Protein AF-A0A497T5N3-F1 (afdb_monomer_lite)

Sequence (191 aa):
MAKEEFEYLKAKIKMRGITLISLTIFLLLSISVIAILWYSALPLVKKLEAATLTQQAKGILAKLDSVIQEVAQEGKGSRRILWVDLKGGKLELNSSRDSIYWLFQTPAQLISPRTALDFGNLRFGNNLECRAYQTEYRKKPVWVLENEHLKVFILRTGNESHQESINTSELLLAVYQKDLDEWLNGSFEVM

Foldseek 3Di:
DVVVVVVVVVVVVVVVVVVVVVVVVVVVVVVVVVVVVVVVCVLVVLQVVVVVLVVLVVVLVVVVVVVVVVQVVVDPPDDDDDDDDRPQWDWDQDPVVRDIDTDHDGPHCNDDAPDWDDDDPDIDHHQPQWDWDWDDDPNFIWIWTGGPFKTWTFGDADDPVGHDDDDPQVGTPWMATPVVRDIPPDSPDDD

Radius of gyration: 32.02 Å; chains: 1; bounding box: 65×57×99 Å

Structure (mmCIF, N/CA/C/O backbone):
data_AF-A0A497T5N3-F1
#
_entry.id   AF-A0A497T5N3-F1
#
loop_
_atom_site.group_PDB
_atom_site.id
_atom_site.type_symbol
_atom_site.label_atom_id
_atom_site.label_alt_id
_atom_site.label_comp_id
_atom_site.label_asym_id
_atom_site.label_entity_id
_atom_site.label_seq_id
_atom_site.pdbx_PDB_ins_code
_atom_site.Cartn_x
_atom_site.Cartn_y
_atom_site.Cartn_z
_atom_site.occupancy
_atom_site.B_iso_or_equiv
_atom_site.auth_seq_id
_atom_site.auth_comp_id
_atom_site.auth_asym_id
_atom_site.auth_atom_id
_atom_site.pdbx_PDB_model_num
ATOM 1 N N . MET A 1 1 ? 45.474 -1.889 -69.238 1.00 60.59 1 MET A N 1
ATOM 2 C CA . MET A 1 1 ? 44.646 -0.712 -68.906 1.00 60.59 1 MET A CA 1
ATOM 3 C C . MET A 1 1 ? 43.231 -1.110 -68.467 1.00 60.59 1 MET A C 1
ATOM 5 O O . MET A 1 1 ? 42.961 -1.017 -67.283 1.00 60.59 1 MET A O 1
ATOM 9 N N . ALA A 1 2 ? 42.373 -1.695 -69.317 1.00 71.19 2 ALA A N 1
ATOM 10 C CA . ALA A 1 2 ? 40.980 -2.024 -68.938 1.00 71.19 2 ALA A CA 1
ATOM 11 C C . ALA A 1 2 ? 40.798 -3.049 -67.785 1.00 71.19 2 ALA A C 1
ATOM 13 O O . ALA A 1 2 ? 39.802 -3.015 -67.068 1.00 71.19 2 ALA A O 1
ATOM 14 N N . LYS A 1 3 ? 41.750 -3.972 -67.582 1.00 71.19 3 LYS A N 1
ATOM 15 C CA . LYS A 1 3 ? 41.653 -5.025 -66.549 1.00 71.19 3 LYS A CA 1
ATOM 16 C C . LYS A 1 3 ? 41.909 -4.499 -65.127 1.00 71.19 3 LYS A C 1
ATOM 18 O O . LYS A 1 3 ? 41.283 -4.966 -64.184 1.00 71.19 3 LYS A O 1
ATOM 23 N N . GLU A 1 4 ? 42.791 -3.510 -64.987 1.00 74.50 4 GLU A N 1
ATOM 24 C CA . GLU A 1 4 ? 43.118 -2.882 -63.697 1.00 74.50 4 GLU A CA 1
ATOM 25 C C . GLU A 1 4 ? 41.997 -1.949 -63.229 1.00 74.50 4 GLU A C 1
ATOM 27 O O . GLU A 1 4 ? 41.636 -1.959 -62.054 1.00 74.50 4 GLU A O 1
ATOM 32 N N . GLU A 1 5 ? 41.368 -1.217 -64.154 1.00 73.19 5 GLU A N 1
ATOM 33 C CA . GLU A 1 5 ? 40.195 -0.391 -63.844 1.00 73.19 5 GLU A CA 1
ATOM 34 C C . GLU A 1 5 ? 38.997 -1.232 -63.383 1.00 73.19 5 GLU A C 1
ATOM 36 O O . GLU A 1 5 ? 38.275 -0.843 -62.462 1.00 73.19 5 GLU A O 1
ATOM 41 N N . PHE A 1 6 ? 38.807 -2.419 -63.968 1.00 73.31 6 PHE A N 1
ATOM 42 C CA . PHE A 1 6 ? 37.730 -3.331 -63.584 1.00 73.31 6 PHE A CA 1
ATOM 43 C C . PHE A 1 6 ? 37.936 -3.937 -62.185 1.00 73.31 6 PHE A C 1
ATOM 45 O O . PHE A 1 6 ? 36.991 -4.022 -61.397 1.00 73.31 6 PHE A O 1
ATOM 52 N N . GLU A 1 7 ? 39.172 -4.310 -61.841 1.00 77.19 7 GLU A N 1
ATOM 53 C CA . GLU A 1 7 ? 39.520 -4.782 -60.494 1.00 77.19 7 GLU A CA 1
ATOM 54 C C . GLU A 1 7 ? 39.396 -3.662 -59.446 1.00 77.19 7 GLU A C 1
ATOM 56 O O . GLU A 1 7 ? 38.845 -3.880 -58.363 1.00 77.19 7 GLU A O 1
ATOM 61 N N . TYR A 1 8 ? 39.785 -2.430 -59.792 1.00 76.38 8 TYR A N 1
ATOM 62 C CA . TYR A 1 8 ? 39.575 -1.258 -58.938 1.00 76.38 8 TYR A CA 1
ATOM 63 C C . TYR A 1 8 ? 38.081 -0.987 -58.675 1.00 76.38 8 TYR A C 1
ATOM 65 O O . TYR A 1 8 ? 37.671 -0.767 -57.531 1.00 76.38 8 TYR A O 1
ATOM 73 N N . LEU A 1 9 ? 37.237 -1.058 -59.710 1.00 73.31 9 LEU A N 1
ATOM 74 C CA . LEU A 1 9 ? 35.784 -0.897 -59.589 1.00 73.31 9 LEU A CA 1
ATOM 75 C C . LEU A 1 9 ? 35.150 -1.984 -58.709 1.00 73.31 9 LEU A C 1
ATOM 77 O O . LEU A 1 9 ? 34.333 -1.663 -57.840 1.00 73.31 9 LEU A O 1
ATOM 81 N N . LYS A 1 10 ? 35.565 -3.248 -58.856 1.00 73.00 10 LYS A N 1
ATOM 82 C CA . LYS A 1 10 ? 35.123 -4.349 -57.982 1.00 73.00 10 LYS A CA 1
ATOM 83 C C . LYS A 1 10 ? 35.516 -4.128 -56.524 1.00 73.00 10 LYS A C 1
ATOM 85 O O . LYS A 1 10 ? 34.672 -4.282 -55.639 1.00 73.00 10 LYS A O 1
ATOM 90 N N . ALA A 1 11 ? 36.761 -3.732 -56.261 1.00 72.50 11 ALA A N 1
ATOM 91 C CA . ALA A 1 11 ? 37.236 -3.446 -54.909 1.00 72.50 11 ALA A CA 1
ATOM 92 C C . ALA A 1 11 ? 36.459 -2.281 -54.272 1.00 72.50 11 ALA A C 1
ATOM 94 O O . ALA A 1 11 ? 36.046 -2.366 -53.114 1.00 72.50 11 ALA A O 1
ATOM 95 N N . LYS A 1 12 ? 36.170 -1.228 -55.046 1.00 74.00 12 LYS A N 1
ATOM 96 C CA . LYS A 1 12 ? 35.380 -0.070 -54.604 1.00 74.00 12 LYS A CA 1
ATOM 97 C C . LYS A 1 12 ? 33.932 -0.438 -54.262 1.00 74.00 12 LYS A C 1
ATOM 99 O O . LYS A 1 12 ? 33.408 0.039 -53.256 1.00 74.00 12 LYS A O 1
ATOM 104 N N . ILE A 1 13 ? 33.290 -1.300 -55.054 1.00 76.06 13 ILE A N 1
ATOM 105 C CA . ILE A 1 13 ? 31.931 -1.802 -54.779 1.00 76.06 13 ILE A CA 1
ATOM 106 C C . ILE A 1 13 ? 31.927 -2.708 -53.539 1.00 76.06 13 ILE A C 1
ATOM 108 O O . ILE A 1 13 ? 31.075 -2.541 -52.667 1.00 76.06 13 ILE A O 1
ATOM 112 N N . LYS A 1 14 ? 32.916 -3.603 -53.404 1.00 79.00 14 LYS A N 1
ATOM 113 C CA . LYS A 1 14 ? 33.080 -4.473 -52.226 1.00 79.00 14 LYS A CA 1
ATOM 114 C C . LYS A 1 14 ? 33.273 -3.661 -50.940 1.00 79.00 14 LYS A C 1
ATOM 116 O O . LYS A 1 14 ? 32.617 -3.941 -49.943 1.00 79.00 14 LYS A O 1
ATOM 121 N N . MET A 1 15 ? 34.113 -2.625 -50.979 1.00 79.25 15 MET A N 1
ATOM 122 C CA . MET A 1 15 ? 34.344 -1.712 -49.852 1.00 79.25 15 MET A CA 1
ATOM 123 C C . MET A 1 15 ? 33.059 -0.979 -49.449 1.00 79.25 15 MET A C 1
ATOM 125 O O . MET A 1 15 ? 32.715 -0.973 -48.273 1.00 79.25 15 MET A O 1
ATOM 129 N N . ARG A 1 16 ? 32.294 -0.446 -50.414 1.00 77.81 16 ARG A N 1
ATOM 130 C CA . ARG A 1 16 ? 30.996 0.204 -50.145 1.00 77.81 16 ARG A CA 1
ATOM 131 C C . ARG A 1 16 ? 29.967 -0.755 -49.538 1.00 77.81 16 ARG A C 1
ATOM 133 O O . ARG A 1 16 ? 29.248 -0.359 -48.625 1.00 77.81 16 ARG A O 1
ATOM 140 N N . GLY A 1 17 ? 29.919 -2.004 -50.006 1.00 79.12 17 GLY A N 1
ATOM 141 C CA . GLY A 1 17 ? 29.062 -3.044 -49.432 1.00 79.12 17 GLY A CA 1
ATOM 142 C C . GLY A 1 17 ? 29.417 -3.356 -47.976 1.00 79.12 17 GLY A C 1
ATOM 143 O O . GLY A 1 17 ? 28.534 -3.384 -47.123 1.00 79.12 17 GLY A O 1
ATOM 144 N N . ILE A 1 18 ? 30.711 -3.501 -47.669 1.00 88.06 18 ILE A N 1
ATOM 145 C CA . ILE A 1 18 ? 31.196 -3.710 -46.294 1.00 88.06 18 ILE A CA 1
ATOM 146 C C . ILE A 1 18 ? 30.850 -2.507 -45.406 1.00 88.06 18 ILE A C 1
ATOM 148 O O . ILE A 1 18 ? 30.371 -2.697 -44.289 1.00 88.06 18 ILE A O 1
ATOM 152 N N . THR A 1 19 ? 31.025 -1.275 -45.898 1.00 88.31 19 THR A N 1
ATOM 153 C CA . THR A 1 19 ? 30.669 -0.063 -45.143 1.00 88.31 19 THR A CA 1
ATOM 154 C C . THR A 1 19 ? 29.176 -0.021 -44.814 1.00 88.31 19 THR A C 1
ATOM 156 O O . THR A 1 19 ? 28.823 0.224 -43.663 1.00 88.31 19 THR A O 1
ATOM 159 N N . LEU A 1 20 ? 28.296 -0.323 -45.773 1.00 90.50 20 LEU A N 1
ATOM 160 C CA . LEU A 1 20 ? 26.849 -0.359 -45.534 1.00 90.50 20 LEU A CA 1
ATOM 161 C C . LEU A 1 20 ? 26.463 -1.426 -44.505 1.00 90.50 20 LEU A C 1
ATOM 163 O O . LEU A 1 20 ? 25.722 -1.125 -43.575 1.00 90.50 20 LEU A O 1
ATOM 167 N N . ILE A 1 21 ? 27.027 -2.633 -44.613 1.00 90.88 21 ILE A N 1
ATOM 168 C CA . ILE A 1 21 ? 26.782 -3.713 -43.647 1.00 90.88 21 ILE A CA 1
ATOM 169 C C . ILE A 1 21 ? 27.253 -3.301 -42.247 1.00 90.88 21 ILE A C 1
ATOM 171 O O . ILE A 1 21 ? 26.514 -3.467 -41.278 1.00 90.88 21 ILE A O 1
ATOM 175 N N . SER A 1 22 ? 28.448 -2.713 -42.130 1.00 90.75 22 SER A N 1
ATOM 176 C CA . SER A 1 22 ? 28.965 -2.242 -40.839 1.00 90.75 22 SER A CA 1
ATOM 177 C C . SER A 1 22 ? 28.085 -1.154 -40.220 1.00 90.75 22 SER A C 1
ATOM 179 O O . SER A 1 22 ? 27.826 -1.196 -39.019 1.00 90.75 22 SER A O 1
ATOM 181 N N . LEU A 1 23 ? 27.558 -0.234 -41.036 1.00 93.62 23 LEU A N 1
ATOM 182 C CA . LEU A 1 23 ? 26.656 0.820 -40.584 1.00 93.62 23 LEU A CA 1
ATOM 183 C C . LEU A 1 23 ? 25.335 0.232 -40.082 1.00 93.62 23 LEU A C 1
ATOM 185 O O . LEU A 1 23 ? 24.859 0.623 -39.019 1.00 93.62 23 LEU A O 1
ATOM 189 N N . THR A 1 24 ? 24.765 -0.734 -40.808 1.00 94.94 24 THR A N 1
ATOM 190 C CA . THR A 1 24 ? 23.539 -1.427 -40.398 1.00 94.94 24 THR A CA 1
ATOM 191 C C . THR A 1 24 ? 23.735 -2.181 -39.085 1.00 94.94 24 THR A C 1
ATOM 193 O O . THR A 1 24 ? 22.911 -2.050 -38.183 1.00 94.94 24 THR A O 1
ATOM 196 N N . ILE A 1 25 ? 24.836 -2.924 -38.939 1.00 94.88 25 ILE A N 1
ATOM 197 C CA . ILE A 1 25 ? 25.150 -3.651 -37.699 1.00 94.88 25 ILE A CA 1
ATOM 198 C C . ILE A 1 25 ? 25.330 -2.672 -36.534 1.00 94.88 25 ILE A C 1
ATOM 200 O O . ILE A 1 25 ? 24.776 -2.891 -35.459 1.00 94.88 25 ILE A O 1
ATOM 204 N N . PHE A 1 26 ? 26.049 -1.569 -36.743 1.00 96.31 26 PHE A N 1
ATOM 205 C CA . PHE A 1 26 ? 26.253 -0.547 -35.718 1.00 96.31 26 PHE A CA 1
ATOM 206 C C . PHE A 1 26 ? 24.936 0.104 -35.267 1.00 96.31 26 PHE A C 1
ATOM 208 O O . PHE A 1 26 ? 24.718 0.301 -34.069 1.00 96.31 26 PHE A O 1
ATOM 215 N N . LEU A 1 27 ? 24.032 0.395 -36.206 1.00 96.06 27 LEU A N 1
ATOM 216 C CA . LEU A 1 27 ? 22.697 0.920 -35.909 1.00 96.06 27 LEU A CA 1
ATOM 217 C C . LEU A 1 27 ? 21.864 -0.075 -35.096 1.00 96.06 27 LEU A C 1
ATOM 219 O O . LEU A 1 27 ? 21.288 0.302 -34.077 1.00 96.06 27 LEU A O 1
ATOM 223 N N . LEU A 1 28 ? 21.841 -1.347 -35.505 1.00 96.19 28 LEU A N 1
ATOM 224 C CA . LEU A 1 28 ? 21.122 -2.402 -34.787 1.00 96.19 28 LEU A CA 1
ATOM 225 C C . LEU A 1 28 ? 21.662 -2.593 -33.367 1.00 96.19 28 LEU A C 1
ATOM 227 O O . LEU A 1 28 ? 20.878 -2.703 -32.423 1.00 96.19 28 LEU A O 1
ATOM 231 N N . LEU A 1 29 ? 22.986 -2.577 -33.196 1.00 96.56 29 LEU A N 1
ATOM 232 C CA . LEU A 1 29 ? 23.613 -2.653 -31.878 1.00 96.56 29 LEU A CA 1
ATOM 233 C C . LEU A 1 29 ? 23.248 -1.445 -31.016 1.00 96.56 29 LEU A C 1
ATOM 235 O O . LEU A 1 29 ? 22.870 -1.615 -29.860 1.00 96.56 29 LEU A O 1
ATOM 239 N N . SER A 1 30 ? 23.286 -0.241 -31.584 1.00 95.94 30 SER A N 1
ATOM 240 C CA . SER A 1 30 ? 22.954 0.992 -30.864 1.00 95.94 30 SER A CA 1
ATOM 241 C C . SER A 1 30 ? 21.503 0.987 -30.370 1.00 95.94 30 SER A C 1
ATOM 243 O O . SER A 1 30 ? 21.248 1.260 -29.198 1.00 95.94 30 SER A O 1
ATOM 245 N N . ILE A 1 31 ? 20.550 0.601 -31.228 1.00 96.56 31 ILE A N 1
ATOM 246 C CA . ILE A 1 31 ? 19.131 0.465 -30.857 1.00 96.56 31 ILE A CA 1
ATOM 247 C C . ILE A 1 31 ? 18.953 -0.610 -29.778 1.00 96.56 31 ILE A C 1
ATOM 249 O O . ILE A 1 31 ? 18.219 -0.396 -28.814 1.00 96.56 31 ILE A O 1
ATOM 253 N N . SER A 1 32 ? 19.657 -1.739 -29.899 1.00 96.00 32 SER A N 1
ATOM 254 C CA . SER A 1 32 ? 19.590 -2.834 -28.923 1.00 96.00 32 SER A CA 1
ATOM 255 C C . SER A 1 32 ? 20.076 -2.395 -27.540 1.00 96.00 32 SER A C 1
ATOM 257 O O . SER A 1 32 ? 19.417 -2.671 -26.540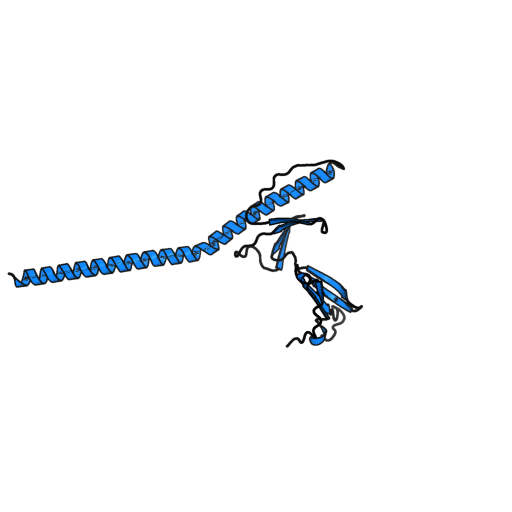 1.00 96.00 32 SER A O 1
ATOM 259 N N . VAL A 1 33 ? 21.189 -1.658 -27.473 1.00 96.62 33 VAL A N 1
ATOM 260 C CA . VAL A 1 33 ? 21.716 -1.121 -26.210 1.00 96.62 33 VAL A CA 1
ATOM 261 C C . VAL A 1 33 ? 20.714 -0.159 -25.567 1.00 96.62 33 VAL A C 1
ATOM 263 O O . VAL A 1 33 ? 20.425 -0.286 -24.378 1.00 96.62 33 VAL A O 1
ATOM 266 N N . ILE A 1 34 ? 20.127 0.756 -26.345 1.00 94.88 34 ILE A N 1
ATOM 267 C CA . ILE A 1 34 ? 19.114 1.697 -25.839 1.00 94.88 34 ILE A CA 1
ATOM 268 C C . ILE A 1 34 ? 17.881 0.946 -25.315 1.00 94.88 34 ILE A C 1
ATOM 270 O O . ILE A 1 34 ? 17.371 1.277 -24.245 1.00 94.88 34 ILE A O 1
ATOM 274 N N . ALA A 1 35 ? 17.423 -0.091 -26.022 1.00 94.44 35 ALA A N 1
ATOM 275 C CA . ALA A 1 35 ? 16.272 -0.890 -25.608 1.00 94.44 35 ALA A CA 1
ATOM 276 C C . ALA A 1 35 ? 16.510 -1.611 -24.268 1.00 94.44 35 ALA A C 1
ATOM 278 O O . ALA A 1 35 ? 15.640 -1.594 -23.394 1.00 94.44 35 ALA A O 1
ATOM 279 N N . ILE A 1 36 ? 17.699 -2.192 -24.074 1.00 94.38 36 ILE A N 1
ATOM 280 C CA . ILE A 1 36 ? 18.076 -2.856 -22.815 1.00 94.38 36 ILE A CA 1
ATOM 281 C C . ILE A 1 36 ? 18.108 -1.849 -21.660 1.00 94.38 36 ILE A C 1
ATOM 283 O O . ILE A 1 36 ? 17.575 -2.127 -20.580 1.00 94.38 36 ILE A O 1
ATOM 287 N N . LEU A 1 37 ? 18.694 -0.668 -21.887 1.00 93.69 37 LEU A N 1
ATOM 288 C CA . LEU A 1 37 ? 18.734 0.402 -20.889 1.00 93.69 37 LEU A CA 1
ATOM 289 C C . LEU A 1 37 ? 17.326 0.861 -20.510 1.00 93.69 37 LEU A C 1
ATOM 291 O O . LEU A 1 37 ? 17.023 0.981 -19.324 1.00 93.69 37 LEU A O 1
ATOM 295 N N . TRP A 1 38 ? 16.450 1.054 -21.498 1.00 91.25 38 TRP A N 1
ATOM 296 C CA . TRP A 1 38 ? 15.064 1.449 -21.265 1.00 91.25 38 TRP A CA 1
ATOM 297 C C . TRP A 1 38 ? 14.324 0.425 -20.402 1.00 91.25 38 TRP A C 1
ATOM 299 O O . TRP A 1 38 ? 13.764 0.777 -19.364 1.00 91.25 38 TRP A O 1
ATOM 309 N N . TYR A 1 39 ? 14.381 -0.855 -20.778 1.00 91.31 39 TYR A N 1
ATOM 310 C CA . TYR A 1 39 ? 13.722 -1.926 -20.029 1.00 91.31 39 TYR A CA 1
ATOM 311 C C . TYR A 1 39 ? 14.235 -2.028 -18.585 1.00 91.31 39 TYR A C 1
ATOM 313 O O . TYR A 1 39 ? 13.452 -2.227 -17.656 1.00 91.31 39 TYR A O 1
ATOM 321 N N . SER A 1 40 ? 15.537 -1.812 -18.383 1.00 89.50 40 SER A N 1
ATOM 322 C CA . SER A 1 40 ? 16.164 -1.838 -17.058 1.00 89.50 40 SER A CA 1
ATOM 323 C C . SER A 1 40 ? 15.826 -0.605 -16.209 1.00 89.50 40 SER A C 1
ATOM 325 O O . SER A 1 40 ? 15.734 -0.706 -14.986 1.00 89.50 40 SER A O 1
ATOM 327 N N . ALA A 1 41 ? 15.605 0.555 -16.832 1.00 89.19 41 ALA A N 1
ATOM 328 C CA . ALA A 1 41 ? 15.286 1.801 -16.136 1.00 89.19 41 ALA A CA 1
ATOM 329 C C . ALA A 1 41 ? 13.810 1.898 -15.716 1.00 89.19 41 ALA A C 1
ATOM 331 O O . ALA A 1 41 ? 13.505 2.479 -14.673 1.00 89.19 41 ALA A O 1
ATOM 332 N N . LEU A 1 42 ? 12.888 1.299 -16.478 1.00 87.88 42 LEU A N 1
ATOM 333 C CA . LEU A 1 42 ? 11.450 1.306 -16.178 1.00 87.88 42 LEU A CA 1
ATOM 334 C C . LEU A 1 42 ? 11.087 0.926 -14.725 1.00 87.88 42 LEU A C 1
ATOM 336 O O . LEU A 1 42 ? 10.328 1.676 -14.103 1.00 87.88 42 LEU A O 1
ATOM 340 N N . PRO A 1 43 ? 11.581 -0.185 -14.134 1.00 87.94 43 PRO A N 1
ATOM 341 C CA . PRO A 1 43 ? 11.242 -0.535 -12.753 1.00 87.94 43 PRO A CA 1
ATOM 342 C C . PRO A 1 43 ? 11.765 0.485 -11.735 1.00 87.94 43 PRO A C 1
ATOM 344 O O . PRO A 1 43 ? 11.123 0.702 -10.707 1.00 87.94 43 PRO A O 1
ATOM 347 N N . LEU A 1 44 ? 12.902 1.129 -12.011 1.00 88.06 44 LEU A N 1
ATOM 348 C CA . LEU A 1 44 ? 13.462 2.161 -11.143 1.00 88.06 44 LEU A CA 1
ATOM 349 C C . LEU A 1 44 ? 12.595 3.423 -11.159 1.00 88.06 44 LEU A C 1
ATOM 351 O O . LEU A 1 44 ? 12.251 3.937 -10.098 1.00 88.06 44 LEU A O 1
ATOM 355 N N . VAL A 1 45 ? 12.182 3.875 -12.346 1.00 88.88 45 VAL A N 1
ATOM 356 C CA . VAL A 1 45 ? 11.293 5.037 -12.492 1.00 88.88 45 VAL A CA 1
ATOM 357 C C . VAL A 1 45 ? 9.969 4.798 -11.766 1.00 88.88 45 VAL A C 1
ATOM 359 O O . VAL A 1 45 ? 9.553 5.636 -10.969 1.00 88.88 45 VAL A O 1
ATOM 362 N N . LYS A 1 46 ? 9.357 3.618 -11.939 1.00 88.81 46 LYS A N 1
ATOM 363 C CA . LYS A 1 46 ? 8.116 3.251 -11.233 1.00 88.81 46 LYS A CA 1
ATOM 364 C C . LYS A 1 46 ? 8.278 3.226 -9.711 1.00 88.81 46 LYS A C 1
ATOM 366 O O . LYS A 1 46 ? 7.367 3.626 -8.993 1.00 88.81 46 LYS A O 1
ATOM 371 N N . LYS A 1 47 ? 9.429 2.768 -9.202 1.00 88.50 47 LYS A N 1
ATOM 372 C CA . LYS A 1 47 ? 9.743 2.809 -7.762 1.00 88.50 47 LYS A CA 1
ATOM 373 C C . LYS A 1 47 ? 9.830 4.241 -7.240 1.00 88.50 47 LYS A C 1
ATOM 375 O O . LYS A 1 47 ? 9.286 4.518 -6.175 1.00 88.50 47 LYS A O 1
ATOM 380 N N . LEU A 1 48 ? 10.486 5.132 -7.981 1.00 89.50 48 LEU A N 1
ATOM 381 C CA . LEU A 1 48 ? 10.614 6.540 -7.604 1.00 89.50 48 LEU A CA 1
ATOM 382 C C . LEU A 1 48 ? 9.258 7.245 -7.606 1.00 89.50 48 LEU A C 1
ATOM 384 O O . LEU A 1 48 ? 8.910 7.884 -6.619 1.00 89.50 48 LEU A O 1
ATOM 388 N N . GLU A 1 49 ? 8.463 7.061 -8.659 1.00 91.00 49 GLU A N 1
ATOM 389 C CA . GLU A 1 49 ? 7.106 7.607 -8.750 1.00 91.00 49 GLU A CA 1
ATOM 390 C C . GLU A 1 49 ? 6.237 7.147 -7.571 1.00 91.00 49 GLU A C 1
ATOM 392 O O . GLU A 1 49 ? 5.648 7.963 -6.860 1.00 91.00 49 GLU A O 1
ATOM 397 N N . ALA A 1 50 ? 6.226 5.841 -7.297 1.00 90.44 50 ALA A N 1
ATOM 398 C CA . ALA A 1 50 ? 5.488 5.258 -6.184 1.00 90.44 50 ALA A CA 1
ATOM 399 C C . ALA A 1 50 ? 5.956 5.802 -4.818 1.00 90.44 50 ALA A C 1
ATOM 401 O O . ALA A 1 50 ? 5.131 6.071 -3.939 1.00 90.44 50 ALA A O 1
ATOM 402 N N . ALA A 1 51 ? 7.265 6.006 -4.636 1.00 89.75 51 ALA A N 1
ATOM 403 C CA . ALA A 1 51 ? 7.822 6.597 -3.423 1.00 89.75 51 ALA A CA 1
ATOM 404 C C . ALA A 1 51 ? 7.394 8.064 -3.257 1.00 89.75 51 ALA A C 1
ATOM 406 O O . ALA A 1 51 ? 7.013 8.467 -2.157 1.00 89.75 51 ALA A O 1
ATOM 407 N N . THR A 1 52 ? 7.391 8.848 -4.339 1.00 91.38 52 THR A N 1
ATOM 408 C CA . THR A 1 52 ? 6.932 10.243 -4.324 1.00 91.38 52 THR A CA 1
ATOM 409 C C . THR A 1 52 ? 5.451 10.345 -3.974 1.00 91.38 52 THR A C 1
ATOM 411 O O . THR A 1 52 ? 5.101 11.117 -3.081 1.00 91.38 52 THR A O 1
ATOM 414 N N . LEU A 1 53 ? 4.590 9.543 -4.609 1.00 91.50 53 LEU A N 1
ATOM 415 C CA . LEU A 1 53 ? 3.153 9.509 -4.305 1.00 91.50 53 LEU A CA 1
ATOM 416 C C . LEU A 1 53 ? 2.898 9.131 -2.844 1.00 91.50 53 LEU A C 1
ATOM 418 O O . LEU A 1 53 ? 2.126 9.785 -2.147 1.00 91.50 53 LEU A O 1
ATOM 422 N N . THR A 1 54 ? 3.618 8.126 -2.347 1.00 90.19 54 THR A N 1
ATOM 423 C CA . THR A 1 54 ? 3.536 7.703 -0.945 1.00 90.19 54 THR A CA 1
ATOM 424 C C . THR A 1 54 ? 3.966 8.810 0.013 1.00 90.19 54 THR A C 1
ATOM 426 O O . THR A 1 54 ? 3.325 9.026 1.040 1.00 90.19 54 THR A O 1
ATOM 429 N N . GLN A 1 55 ? 5.047 9.525 -0.299 1.00 90.19 55 GLN A N 1
ATOM 430 C CA . GLN A 1 55 ? 5.531 10.612 0.545 1.00 90.19 55 GLN A CA 1
ATOM 431 C C . GLN A 1 55 ? 4.552 11.793 0.569 1.00 90.19 55 GLN A C 1
ATOM 433 O O . GLN A 1 55 ? 4.311 12.365 1.632 1.00 90.19 55 GLN A O 1
ATOM 438 N N . GLN A 1 56 ? 3.948 12.124 -0.576 1.00 91.38 56 GLN A N 1
ATOM 439 C CA . GLN A 1 56 ? 2.884 13.127 -0.660 1.00 91.38 56 GLN A CA 1
ATOM 440 C C . GLN A 1 56 ? 1.673 12.719 0.184 1.00 91.38 56 GLN A C 1
ATOM 442 O O . GLN A 1 56 ? 1.193 13.516 0.989 1.00 91.38 56 GLN A O 1
ATOM 447 N N . ALA A 1 57 ? 1.233 11.463 0.066 1.00 91.06 57 ALA A N 1
ATOM 448 C CA . ALA A 1 57 ? 0.111 10.948 0.838 1.00 91.06 57 ALA A CA 1
ATOM 449 C C . ALA A 1 57 ? 0.369 10.988 2.348 1.00 91.06 57 ALA A C 1
ATOM 451 O O . ALA A 1 57 ? -0.474 11.475 3.099 1.00 91.06 57 ALA A O 1
ATOM 452 N N . LYS A 1 58 ? 1.561 10.570 2.794 1.00 90.19 58 LYS A N 1
ATOM 453 C CA . LYS A 1 58 ? 1.983 10.683 4.199 1.00 90.19 58 LYS A CA 1
ATOM 454 C C . LYS A 1 58 ? 1.908 12.121 4.704 1.00 90.19 58 LYS A C 1
ATOM 456 O O . LYS A 1 58 ? 1.374 12.352 5.782 1.00 90.19 58 LYS A O 1
ATOM 461 N N . GLY A 1 59 ? 2.410 13.083 3.928 1.00 91.12 59 GLY A N 1
ATOM 462 C CA . GLY A 1 59 ? 2.375 14.498 4.304 1.00 91.12 59 GLY A CA 1
ATOM 463 C C . GLY A 1 59 ? 0.952 15.047 4.432 1.00 91.12 59 GLY A C 1
ATOM 464 O O . GLY A 1 59 ? 0.641 15.745 5.395 1.00 91.12 59 GLY A O 1
ATOM 465 N N . ILE A 1 60 ? 0.070 14.698 3.494 1.00 91.88 60 ILE A N 1
ATOM 466 C CA . ILE A 1 60 ? -1.331 15.136 3.509 1.00 91.88 60 ILE A CA 1
ATOM 467 C C . ILE A 1 60 ? -2.098 14.503 4.674 1.00 91.88 60 ILE A C 1
ATOM 469 O O . ILE A 1 60 ? -2.816 15.210 5.378 1.00 91.88 60 ILE A O 1
ATOM 473 N N . LEU A 1 61 ? -1.923 13.202 4.917 1.00 91.44 61 LEU A N 1
ATOM 474 C CA . LEU A 1 61 ? -2.587 12.503 6.019 1.00 91.44 61 LEU A CA 1
ATOM 475 C C . LEU A 1 61 ? -2.066 12.953 7.392 1.00 91.44 61 LEU A C 1
ATOM 477 O O . LEU A 1 61 ? -2.859 13.112 8.312 1.00 91.44 61 LEU A O 1
ATOM 481 N N . ALA A 1 62 ? -0.770 13.242 7.528 1.00 90.94 62 ALA A N 1
ATOM 482 C CA . ALA A 1 62 ? -0.227 13.833 8.753 1.00 90.94 62 ALA A CA 1
ATOM 483 C C . ALA A 1 62 ? -0.798 15.239 9.009 1.00 90.94 62 ALA A C 1
ATOM 485 O O . ALA A 1 62 ? -1.138 15.587 10.138 1.00 90.94 62 ALA A O 1
ATOM 486 N N . LYS A 1 63 ? -0.962 16.048 7.952 1.00 91.06 63 LYS A N 1
ATOM 487 C CA . LYS A 1 63 ? -1.631 17.352 8.060 1.00 91.06 63 LYS A CA 1
ATOM 488 C C . LYS A 1 63 ? -3.102 17.200 8.451 1.00 91.06 63 LYS A C 1
ATOM 490 O O . LYS A 1 63 ? -3.597 17.989 9.250 1.00 91.06 63 LYS A O 1
ATOM 495 N N . LEU A 1 64 ? -3.791 16.201 7.902 1.00 91.31 64 LEU A N 1
ATOM 496 C CA . LEU A 1 64 ? -5.170 15.889 8.262 1.00 91.31 64 LEU A CA 1
ATOM 497 C C . LEU A 1 64 ? -5.288 15.520 9.749 1.00 91.31 64 LEU A C 1
ATOM 499 O O . LEU A 1 64 ? -6.134 16.092 10.427 1.00 91.31 64 LEU A O 1
ATOM 503 N N . ASP A 1 65 ? -4.418 14.648 10.265 1.00 90.44 65 ASP A N 1
ATOM 504 C CA . ASP A 1 65 ? -4.368 14.293 11.694 1.00 90.44 65 ASP A CA 1
ATOM 505 C C . ASP A 1 65 ? -4.150 15.528 12.582 1.00 90.44 65 ASP A C 1
ATOM 507 O O . ASP A 1 65 ? -4.903 15.752 13.528 1.00 90.44 65 AS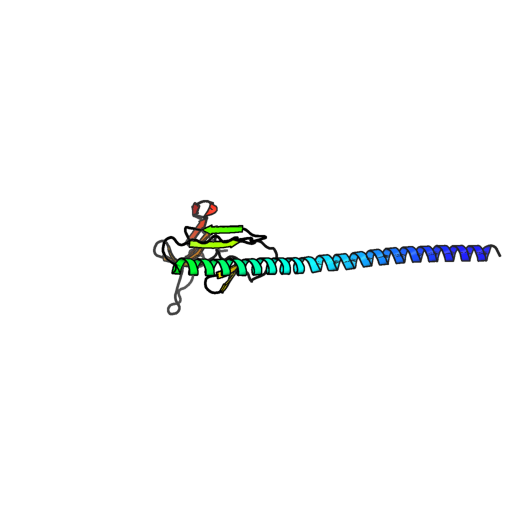P A O 1
ATOM 511 N N . SER A 1 66 ? -3.206 16.403 12.220 1.00 90.56 66 SER A N 1
ATOM 512 C CA . SER A 1 66 ? -2.979 17.659 12.947 1.00 90.56 66 SER A CA 1
ATOM 513 C C . SER A 1 66 ? -4.229 18.546 12.999 1.00 90.56 66 SER A C 1
ATOM 515 O O . SER A 1 66 ? -4.530 19.110 14.049 1.00 90.56 66 SER A O 1
ATOM 517 N N . VAL A 1 67 ? -4.967 18.671 11.891 1.00 90.88 67 VAL A N 1
ATOM 518 C CA . VAL A 1 67 ? -6.205 19.468 11.840 1.00 90.88 67 VAL A CA 1
ATOM 519 C C . VAL A 1 67 ? -7.320 18.811 12.656 1.00 90.88 67 VAL A C 1
ATOM 521 O O . VAL A 1 67 ? -8.079 19.509 13.324 1.00 90.88 67 VAL A O 1
ATOM 524 N N . ILE A 1 68 ? -7.422 17.479 12.639 1.00 89.12 68 ILE A N 1
ATOM 525 C CA . ILE A 1 68 ? -8.387 16.741 13.467 1.00 89.12 68 ILE A CA 1
ATOM 526 C C . ILE A 1 68 ? -8.110 16.996 14.952 1.00 89.12 68 ILE A C 1
ATOM 528 O O . ILE A 1 68 ? -9.040 17.286 15.704 1.00 89.12 68 ILE A O 1
ATOM 532 N N . GLN A 1 69 ? -6.845 16.944 15.371 1.00 89.88 69 GLN A N 1
ATOM 533 C CA . GLN A 1 69 ? -6.453 17.211 16.756 1.00 89.88 69 GLN A CA 1
ATOM 534 C C . GLN A 1 69 ? -6.733 18.658 17.178 1.00 89.88 69 GLN A C 1
ATOM 536 O O . GLN A 1 69 ? -7.202 18.879 18.292 1.00 89.88 69 GLN A O 1
ATOM 541 N N . GLU A 1 70 ? -6.490 19.635 16.302 1.00 90.06 70 GLU A N 1
ATOM 542 C CA . GLU A 1 70 ? -6.818 21.046 16.548 1.00 90.06 70 GLU A CA 1
ATOM 543 C C . GLU A 1 70 ? -8.331 21.233 16.749 1.00 90.06 70 GLU A C 1
ATOM 545 O O . GLU A 1 70 ? -8.770 21.773 17.763 1.00 90.06 70 GLU A O 1
ATOM 550 N N . VAL A 1 71 ? -9.151 20.688 15.844 1.00 90.62 71 VAL A N 1
ATOM 551 C CA . VAL A 1 71 ? -10.619 20.755 15.943 1.00 90.62 71 VAL A CA 1
ATOM 552 C C . VAL A 1 71 ? -11.138 20.045 17.195 1.00 90.62 71 VAL A C 1
ATOM 554 O O . VAL A 1 71 ? -12.078 20.526 17.828 1.00 90.62 71 VAL A O 1
ATOM 557 N N . ALA A 1 72 ? -10.521 18.926 17.583 1.00 87.12 72 ALA A N 1
ATOM 558 C CA . ALA A 1 72 ? -10.872 18.214 18.808 1.00 87.12 72 ALA A CA 1
ATOM 559 C C . ALA A 1 72 ? -10.599 19.054 20.071 1.00 87.12 72 ALA A C 1
ATOM 561 O O . ALA A 1 72 ? -11.358 18.955 21.036 1.00 87.12 72 ALA A O 1
ATOM 562 N N . GLN A 1 73 ? -9.565 19.903 20.058 1.00 91.12 73 GLN A N 1
ATOM 563 C CA . GLN A 1 73 ? -9.236 20.814 21.162 1.00 91.12 73 GLN A CA 1
ATOM 564 C C . GLN A 1 73 ? -10.145 22.052 21.213 1.00 91.12 73 GLN A C 1
ATOM 566 O O . GLN A 1 73 ? -10.420 22.561 22.298 1.00 91.12 73 GLN A O 1
ATOM 571 N N . GLU A 1 74 ? -10.650 22.522 20.070 1.00 90.50 74 GLU A N 1
ATOM 572 C CA . GLU A 1 74 ? -11.544 23.691 19.985 1.00 90.50 74 GLU A CA 1
ATOM 573 C C . GLU A 1 74 ? -12.962 23.437 20.524 1.00 90.50 74 GLU A C 1
ATOM 575 O O . GLU A 1 74 ? -13.677 24.378 20.870 1.00 90.50 74 GLU A O 1
ATOM 580 N N . GLY A 1 75 ? -13.373 22.171 20.631 1.00 82.38 75 GLY A N 1
ATOM 581 C CA . GLY A 1 75 ? -14.639 21.770 21.241 1.00 82.38 75 GLY A CA 1
ATOM 582 C C . GLY A 1 75 ? -15.805 21.576 20.262 1.00 82.38 75 GLY A C 1
ATOM 583 O O . GLY A 1 75 ? -15.694 21.693 19.039 1.00 82.38 75 GLY A O 1
ATOM 584 N N . LYS A 1 76 ? -16.967 21.202 20.817 1.00 83.19 76 LYS A N 1
ATOM 585 C CA . LYS A 1 76 ? -18.151 20.789 20.042 1.00 83.19 76 LYS A CA 1
ATOM 586 C C . LYS A 1 76 ? -18.640 21.899 19.109 1.00 83.19 76 LYS A C 1
ATOM 588 O O . LYS A 1 76 ? -18.971 22.992 19.550 1.00 83.19 76 LYS A O 1
ATOM 593 N N . GLY A 1 77 ? -18.790 21.554 17.832 1.00 82.50 77 GLY A N 1
ATOM 594 C CA . GLY A 1 77 ? -19.306 22.447 16.793 1.00 82.50 77 GLY A CA 1
ATOM 595 C C . GLY A 1 77 ? -18.221 23.061 15.914 1.00 82.50 77 GLY A C 1
ATOM 596 O O . GLY A 1 77 ? -18.558 23.572 14.845 1.00 82.50 77 GLY A O 1
ATOM 597 N N . SER A 1 78 ? -16.942 22.955 16.297 1.00 86.00 78 SER A N 1
ATOM 598 C CA . SER A 1 78 ? -15.860 23.422 15.439 1.00 86.00 78 SER A CA 1
ATOM 599 C C . SER A 1 78 ? -15.710 22.536 14.198 1.00 86.00 78 SER A C 1
ATOM 601 O O . SER A 1 78 ? -15.883 21.315 14.240 1.00 86.00 78 SER A O 1
ATOM 603 N N . ARG A 1 79 ? -15.462 23.175 13.054 1.00 86.94 79 ARG A N 1
ATOM 604 C CA . ARG A 1 79 ? -15.339 22.537 11.737 1.00 86.94 79 ARG A CA 1
ATOM 605 C C . ARG A 1 79 ? -14.203 23.194 10.961 1.00 86.94 79 ARG A C 1
ATOM 607 O O . ARG A 1 79 ? -13.956 24.396 11.086 1.00 86.94 79 ARG A O 1
ATOM 614 N N . ARG A 1 80 ? -13.532 22.407 10.122 1.00 85.75 80 ARG A N 1
ATOM 615 C CA . ARG A 1 80 ? -12.494 22.866 9.191 1.00 85.75 80 ARG A CA 1
ATOM 616 C C . ARG A 1 80 ? -12.736 22.244 7.821 1.00 85.75 80 ARG A C 1
ATOM 618 O O . ARG A 1 80 ? -13.218 21.118 7.727 1.00 85.75 80 ARG A O 1
ATOM 625 N N . ILE A 1 81 ? -12.411 22.990 6.769 1.00 85.88 81 ILE A N 1
ATOM 626 C CA . ILE A 1 81 ? -12.442 22.503 5.387 1.00 85.88 81 ILE A CA 1
ATOM 627 C C . ILE A 1 81 ? -10.995 22.280 4.961 1.00 85.88 81 ILE A C 1
ATOM 629 O O . ILE A 1 81 ? -10.197 23.217 4.975 1.00 85.88 81 ILE A O 1
ATOM 633 N N . LEU A 1 82 ? -10.664 21.045 4.588 1.00 85.25 82 LEU A N 1
ATOM 634 C CA . LEU A 1 82 ? -9.352 20.683 4.069 1.00 85.25 82 LEU A CA 1
ATOM 635 C C . LEU A 1 82 ? -9.494 20.201 2.627 1.00 85.25 82 LEU A C 1
ATOM 637 O O . LEU A 1 82 ? -10.268 19.291 2.339 1.00 85.25 82 LEU A O 1
ATOM 641 N N . TRP A 1 83 ? -8.710 20.794 1.734 1.00 83.06 83 TRP A N 1
ATOM 642 C CA . TRP A 1 83 ? -8.573 20.311 0.368 1.00 83.06 83 TRP A CA 1
ATOM 643 C C . TRP A 1 83 ? -7.544 19.185 0.335 1.00 83.06 83 TRP A C 1
ATOM 645 O O . TRP A 1 83 ? -6.376 19.393 0.667 1.00 83.06 83 TRP A O 1
ATOM 655 N N . VAL A 1 84 ? -7.996 17.993 -0.043 1.00 85.44 84 VAL A N 1
ATOM 656 C CA . VAL A 1 84 ? -7.172 16.788 -0.144 1.00 85.44 84 VAL A CA 1
ATOM 657 C C . VAL A 1 84 ? -7.057 16.418 -1.617 1.00 85.44 84 VAL A C 1
ATOM 659 O O . VAL A 1 84 ? -8.045 16.028 -2.233 1.00 85.44 84 VAL A O 1
ATOM 662 N N . ASP A 1 85 ? -5.854 16.548 -2.175 1.00 85.06 85 ASP A N 1
ATOM 663 C CA . ASP A 1 85 ? -5.518 16.061 -3.517 1.00 85.06 85 ASP A CA 1
ATOM 664 C C . ASP A 1 85 ? -4.512 14.915 -3.384 1.00 85.06 85 ASP A C 1
ATOM 666 O O . ASP A 1 85 ? -3.320 15.130 -3.157 1.00 85.06 85 ASP A O 1
ATOM 670 N N . LEU A 1 86 ? -5.016 13.684 -3.458 1.00 87.06 86 LEU A N 1
ATOM 671 C CA . LEU A 1 86 ? -4.215 12.466 -3.396 1.00 87.06 86 LEU A CA 1
ATOM 672 C C . LEU A 1 86 ? -4.225 11.795 -4.765 1.00 87.06 86 LEU A C 1
ATOM 674 O O . LEU A 1 86 ? -5.268 11.368 -5.255 1.00 87.06 86 LEU A O 1
ATOM 678 N N . LYS A 1 87 ? -3.044 11.672 -5.372 1.00 85.31 87 LYS A N 1
ATOM 679 C CA . LYS A 1 87 ? -2.879 11.086 -6.705 1.00 85.31 87 LYS A CA 1
ATOM 680 C C . LYS A 1 87 ? -2.554 9.600 -6.633 1.00 85.31 87 LYS A C 1
ATOM 682 O O . LYS A 1 87 ? -1.891 9.139 -5.710 1.00 85.31 87 LYS A O 1
ATOM 687 N N . GLY A 1 88 ? -2.998 8.858 -7.645 1.00 81.94 88 GLY A N 1
ATOM 688 C CA . GLY A 1 88 ? -2.616 7.463 -7.874 1.00 81.94 88 GLY A CA 1
ATOM 689 C C . GLY A 1 88 ? -3.341 6.423 -7.017 1.00 81.94 88 GLY A C 1
ATOM 690 O O . GLY A 1 88 ? -3.256 5.246 -7.344 1.00 81.94 88 GLY A O 1
ATOM 691 N N . GLY A 1 89 ? -4.079 6.823 -5.979 1.00 86.31 89 GLY A N 1
ATOM 692 C CA . GLY A 1 89 ? -4.784 5.910 -5.076 1.00 86.31 89 GLY A CA 1
ATOM 693 C C . GLY A 1 89 ? -6.216 6.340 -4.765 1.00 86.31 89 GLY A C 1
ATOM 694 O O . GLY A 1 89 ? -6.713 7.326 -5.307 1.00 86.31 89 GLY A O 1
ATOM 695 N N . LYS A 1 90 ? -6.869 5.595 -3.875 1.00 88.00 90 LYS A N 1
ATOM 696 C CA . LYS A 1 90 ? -8.225 5.869 -3.386 1.00 88.00 90 LYS A CA 1
ATOM 697 C C . LYS A 1 90 ? -8.170 6.254 -1.916 1.00 88.00 90 LYS A C 1
ATOM 699 O O . LYS A 1 90 ? -7.516 5.576 -1.131 1.00 88.00 90 LYS A O 1
ATOM 704 N N . LEU A 1 91 ? -8.836 7.347 -1.562 1.00 88.88 91 LEU A N 1
ATOM 705 C CA . LEU A 1 91 ? -9.069 7.719 -0.172 1.00 88.88 91 LEU A CA 1
ATOM 706 C C . LEU A 1 91 ? -10.420 7.154 0.255 1.00 88.88 91 LEU A C 1
ATOM 708 O O . LEU A 1 91 ? -11.431 7.425 -0.390 1.00 88.88 91 LEU A O 1
ATOM 712 N N . GLU A 1 92 ? -10.430 6.411 1.350 1.00 87.94 92 GLU A N 1
ATOM 713 C CA . GLU A 1 92 ? -11.633 5.829 1.922 1.00 87.94 92 GLU A CA 1
ATOM 714 C C . GLU A 1 92 ? -11.771 6.236 3.387 1.00 87.94 92 GLU A C 1
ATOM 716 O O . GLU A 1 92 ? -10.797 6.315 4.142 1.00 87.94 92 GLU A O 1
ATOM 721 N N . LEU A 1 93 ? -13.013 6.523 3.773 1.00 87.75 93 LEU A N 1
ATOM 722 C CA . LEU A 1 93 ? -13.393 6.840 5.142 1.00 87.75 93 LEU A CA 1
ATOM 723 C C . LEU A 1 93 ? -14.252 5.700 5.667 1.00 87.75 93 LEU A C 1
ATOM 725 O O . LEU A 1 93 ? -15.312 5.409 5.113 1.00 87.75 93 LEU A O 1
ATOM 729 N N . ASN A 1 94 ? -13.817 5.080 6.755 1.00 84.00 94 ASN A N 1
ATOM 730 C CA . ASN A 1 94 ? -14.543 3.996 7.385 1.00 84.00 94 ASN A CA 1
ATOM 731 C C . ASN A 1 94 ? -15.056 4.433 8.751 1.00 84.00 94 ASN A C 1
ATOM 733 O O . ASN A 1 94 ? -14.358 4.360 9.761 1.00 84.00 94 ASN A O 1
ATOM 737 N N . SER A 1 95 ? -16.324 4.840 8.780 1.00 79.50 95 SER A N 1
ATOM 738 C CA . SER A 1 95 ? -17.000 5.269 10.005 1.00 79.50 95 SER A CA 1
ATOM 739 C C . SER A 1 95 ? -17.163 4.147 11.034 1.00 79.50 95 SER A C 1
ATOM 741 O O . SER A 1 95 ? -17.303 4.435 12.214 1.00 79.50 95 SER A O 1
ATOM 743 N N . SER A 1 96 ? -17.137 2.872 10.622 1.00 78.56 96 SER A N 1
ATOM 744 C CA . SER A 1 96 ? -17.269 1.744 11.559 1.00 78.56 96 SER A CA 1
ATOM 745 C C . SER A 1 96 ? -15.987 1.466 12.345 1.00 78.56 96 SER A C 1
ATOM 747 O O . SER A 1 96 ? -16.047 0.977 13.470 1.00 78.56 96 SER A O 1
ATOM 749 N N . ARG A 1 97 ? -14.828 1.773 11.751 1.00 75.75 97 ARG A N 1
ATOM 750 C CA . ARG A 1 97 ? -13.500 1.578 12.352 1.00 75.75 97 ARG A CA 1
ATOM 751 C C . ARG A 1 97 ? -12.851 2.882 12.813 1.00 75.75 97 ARG A C 1
ATOM 753 O O . ARG A 1 97 ? -11.710 2.835 13.257 1.00 75.75 97 ARG A O 1
ATOM 760 N N . ASP A 1 98 ? -13.566 3.999 12.675 1.00 83.94 98 ASP A N 1
ATOM 761 C CA . ASP A 1 98 ? -13.074 5.359 12.911 1.00 83.94 98 ASP A CA 1
ATOM 762 C C . ASP A 1 98 ? -11.696 5.592 12.270 1.00 83.94 98 ASP A C 1
ATOM 764 O O . ASP A 1 98 ? -10.736 6.026 12.902 1.00 83.94 98 ASP A O 1
ATOM 768 N N . SER A 1 99 ? -11.571 5.190 11.001 1.00 84.50 99 SER A N 1
ATOM 769 C CA . SER A 1 99 ? -10.299 5.220 10.287 1.00 84.50 99 SER A CA 1
ATOM 770 C C . SER A 1 99 ? -10.429 5.826 8.898 1.00 84.50 99 SER A C 1
ATOM 772 O O . SER A 1 99 ? -11.415 5.638 8.184 1.00 84.50 99 SER A O 1
ATOM 774 N N . ILE A 1 100 ? -9.391 6.565 8.515 1.00 88.62 100 ILE A N 1
ATOM 775 C CA . ILE A 1 100 ? -9.214 7.122 7.178 1.00 88.62 100 ILE A CA 1
ATOM 776 C C . ILE A 1 100 ? -7.995 6.435 6.585 1.00 88.62 100 ILE A C 1
ATOM 778 O O . ILE A 1 100 ? -6.921 6.453 7.190 1.00 88.62 100 ILE A O 1
ATOM 782 N N . TYR A 1 101 ? -8.148 5.823 5.419 1.00 89.19 101 TYR A N 1
ATOM 783 C CA . TYR A 1 101 ? -7.054 5.121 4.763 1.00 89.19 101 TYR A CA 1
ATOM 784 C C . TYR A 1 101 ? -6.956 5.500 3.294 1.00 89.19 101 TYR A C 1
ATOM 786 O O . TYR A 1 101 ? -7.942 5.760 2.608 1.00 89.19 101 TYR A O 1
ATOM 794 N N . TRP A 1 102 ? -5.714 5.553 2.823 1.00 90.88 102 TRP A N 1
ATOM 795 C CA . TRP A 1 102 ? -5.388 5.768 1.426 1.00 90.88 102 TRP A CA 1
ATOM 796 C C . TRP A 1 102 ? -4.765 4.494 0.867 1.00 90.88 102 TRP A C 1
ATOM 798 O O . TRP A 1 102 ? -3.725 4.038 1.346 1.00 90.88 102 TRP A O 1
ATOM 808 N N . LEU A 1 103 ? -5.422 3.923 -0.137 1.00 89.56 103 LEU A N 1
ATOM 809 C CA . LEU A 1 103 ? -5.030 2.679 -0.784 1.00 89.56 103 LEU A CA 1
ATOM 810 C C . LEU A 1 103 ? -4.390 2.993 -2.133 1.00 89.56 103 LEU A C 1
ATOM 812 O O . LEU A 1 103 ? -4.985 3.653 -2.987 1.00 89.56 103 LEU A O 1
ATOM 816 N N . PHE A 1 104 ? -3.173 2.497 -2.328 1.00 88.62 104 PHE A N 1
ATOM 817 C CA . PHE A 1 104 ? -2.391 2.701 -3.540 1.00 88.62 104 PHE A CA 1
ATOM 818 C C . PHE A 1 104 ? -1.817 1.376 -4.029 1.00 88.62 104 PHE A C 1
ATOM 820 O O . PHE A 1 104 ? -1.063 0.715 -3.314 1.00 88.62 104 PHE A O 1
ATOM 827 N N . GLN A 1 105 ? -2.156 0.998 -5.261 1.00 86.12 105 GLN A N 1
ATOM 828 C CA . GLN A 1 105 ? -1.648 -0.218 -5.881 1.00 86.12 105 GLN A CA 1
ATOM 829 C C . GLN A 1 105 ? -0.459 0.111 -6.780 1.00 86.12 105 GLN A C 1
ATOM 831 O O . GLN A 1 105 ? -0.557 0.918 -7.702 1.00 86.12 105 GLN A O 1
ATOM 836 N N . THR A 1 106 ? 0.673 -0.545 -6.533 1.00 84.75 106 THR A N 1
ATOM 837 C CA . THR A 1 106 ? 1.879 -0.373 -7.342 1.00 84.75 106 THR A CA 1
ATOM 838 C C . THR A 1 106 ? 2.635 -1.690 -7.498 1.00 84.75 106 THR A C 1
ATOM 840 O O . THR A 1 106 ? 2.726 -2.460 -6.541 1.00 84.75 106 THR A O 1
ATOM 843 N N . PRO A 1 107 ? 3.214 -1.972 -8.683 1.00 80.44 107 PRO A N 1
ATOM 844 C CA . PRO A 1 107 ? 4.118 -3.107 -8.859 1.00 80.44 107 PRO A CA 1
ATOM 845 C C . PRO A 1 107 ? 5.470 -2.890 -8.156 1.00 80.44 107 PRO A C 1
ATOM 847 O O . PRO A 1 107 ? 6.262 -3.821 -8.024 1.00 80.44 107 PRO A O 1
ATOM 850 N N . ALA A 1 108 ? 5.770 -1.659 -7.730 1.00 82.75 108 ALA A N 1
ATOM 851 C CA . ALA A 1 108 ? 6.981 -1.343 -6.997 1.00 82.75 108 ALA A CA 1
ATOM 852 C C . ALA A 1 108 ? 6.849 -1.749 -5.523 1.00 82.75 108 ALA A C 1
ATOM 854 O O . ALA A 1 108 ? 6.058 -1.181 -4.774 1.00 82.75 108 ALA A O 1
ATOM 855 N N . GLN A 1 109 ? 7.691 -2.677 -5.069 1.00 80.06 109 GLN A N 1
ATOM 856 C CA . GLN A 1 109 ? 7.815 -2.979 -3.645 1.00 80.06 109 GLN A CA 1
ATOM 857 C C . GLN A 1 109 ? 8.495 -1.805 -2.917 1.00 80.06 109 GLN A C 1
ATOM 859 O O . GLN A 1 109 ? 9.717 -1.668 -2.964 1.00 80.06 109 GLN A O 1
ATOM 864 N N . LEU A 1 110 ? 7.693 -0.948 -2.277 1.00 80.31 110 LEU A N 1
ATOM 865 C CA . LEU A 1 110 ? 8.161 0.183 -1.460 1.00 80.31 110 LEU A CA 1
ATOM 866 C C . LEU A 1 110 ? 8.489 -0.220 -0.021 1.00 80.31 110 LEU A C 1
ATOM 868 O O . LEU A 1 110 ? 9.418 0.303 0.584 1.00 80.31 110 LEU A O 1
ATOM 872 N N . ILE A 1 111 ? 7.706 -1.146 0.522 1.00 79.69 111 ILE A N 1
ATOM 873 C CA . ILE A 1 111 ? 7.888 -1.724 1.846 1.00 79.69 111 ILE A CA 1
ATOM 874 C C . ILE A 1 111 ? 7.752 -3.238 1.726 1.00 79.69 111 ILE A C 1
ATOM 876 O O . ILE A 1 111 ? 7.021 -3.745 0.865 1.00 79.69 111 ILE A O 1
ATOM 880 N N . SER A 1 112 ? 8.485 -3.966 2.563 1.00 71.19 112 SER A N 1
ATOM 881 C CA . SER A 1 112 ? 8.373 -5.417 2.631 1.00 71.19 112 SER A CA 1
ATOM 882 C C . SER A 1 112 ? 6.921 -5.840 2.891 1.00 71.19 112 SER A C 1
ATOM 884 O O . SER A 1 112 ? 6.224 -5.205 3.690 1.00 71.19 112 SER A O 1
ATOM 886 N N . PRO A 1 113 ? 6.433 -6.895 2.213 1.00 67.56 113 PRO A N 1
ATOM 887 C CA . PRO A 1 113 ? 5.133 -7.468 2.521 1.00 67.56 113 PRO A CA 1
ATOM 888 C C . PRO A 1 113 ? 5.038 -7.803 4.007 1.00 67.56 113 PRO A C 1
ATOM 890 O O . PRO A 1 113 ? 6.004 -8.315 4.576 1.00 67.56 113 PRO A O 1
ATOM 893 N N . ARG A 1 114 ? 3.865 -7.576 4.611 1.00 65.62 114 ARG A N 1
ATOM 894 C CA . ARG A 1 114 ? 3.606 -7.837 6.041 1.00 65.62 114 ARG A CA 1
ATOM 895 C C . ARG A 1 114 ? 4.404 -6.939 6.993 1.00 65.62 114 ARG A C 1
ATOM 897 O O . ARG A 1 114 ? 4.549 -7.261 8.167 1.00 65.62 114 ARG A O 1
ATOM 904 N N . THR A 1 115 ? 4.921 -5.814 6.506 1.00 67.81 115 THR A N 1
ATOM 905 C CA . THR A 1 115 ? 5.537 -4.788 7.347 1.00 67.81 115 THR A CA 1
ATOM 906 C C . THR A 1 115 ? 4.636 -3.562 7.398 1.00 67.81 115 THR A C 1
ATOM 908 O O . THR A 1 115 ? 4.112 -3.109 6.376 1.00 67.81 115 THR A O 1
ATOM 911 N N . ALA A 1 116 ? 4.480 -3.026 8.604 1.00 80.31 116 ALA A N 1
ATOM 912 C CA . ALA A 1 116 ? 3.877 -1.733 8.866 1.00 80.31 116 ALA A CA 1
ATOM 913 C C . ALA A 1 116 ? 4.859 -0.889 9.681 1.00 80.31 116 ALA A C 1
ATOM 915 O O . ALA A 1 116 ? 5.605 -1.417 10.505 1.00 80.31 116 ALA A O 1
ATOM 916 N N . LEU A 1 117 ? 4.863 0.407 9.415 1.00 80.12 117 LEU A N 1
ATOM 917 C CA . LEU A 1 117 ? 5.590 1.427 10.145 1.00 80.12 117 LEU A CA 1
ATOM 918 C C . LEU A 1 117 ? 4.562 2.405 10.697 1.00 80.12 117 LEU A C 1
ATOM 920 O O . LEU A 1 117 ? 3.753 2.950 9.939 1.00 80.12 117 LEU A O 1
ATOM 924 N N . ASP A 1 118 ? 4.619 2.617 12.002 1.00 83.75 118 ASP A N 1
ATOM 925 C CA . ASP A 1 118 ? 3.743 3.542 12.703 1.00 83.75 118 ASP A CA 1
ATOM 926 C C . ASP A 1 118 ? 4.477 4.873 12.916 1.00 83.75 118 ASP A C 1
ATOM 928 O O . ASP A 1 118 ? 5.613 4.919 13.391 1.00 83.75 118 ASP A O 1
ATOM 932 N N . PHE A 1 119 ? 3.822 5.964 12.533 1.00 80.88 119 PHE A N 1
ATOM 933 C CA . PHE A 1 119 ? 4.283 7.342 12.661 1.00 80.88 119 PHE A CA 1
ATOM 934 C C . PHE A 1 119 ? 3.226 8.126 13.448 1.00 80.88 119 PHE A C 1
ATOM 936 O O . PHE A 1 119 ? 2.384 8.815 12.871 1.00 80.88 119 PH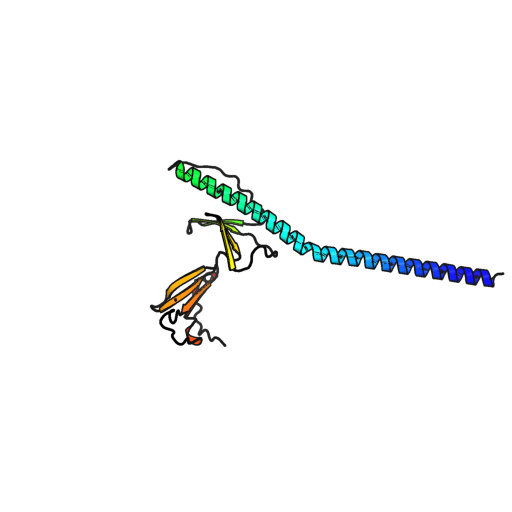E A O 1
ATOM 943 N N . GLY A 1 120 ? 3.227 7.976 14.776 1.00 83.44 120 GLY A N 1
ATOM 944 C CA . GLY A 1 120 ? 2.154 8.512 15.621 1.00 83.44 120 GLY A CA 1
ATOM 945 C C . GLY A 1 120 ? 0.812 7.859 15.275 1.00 83.44 120 GLY A C 1
ATOM 946 O O . GLY A 1 120 ? 0.705 6.636 15.313 1.00 83.44 120 GLY A O 1
ATOM 947 N N . ASN A 1 121 ? -0.183 8.662 14.888 1.00 84.75 121 ASN A N 1
ATOM 948 C CA . ASN A 1 121 ? -1.504 8.177 14.460 1.00 84.75 121 ASN A CA 1
ATOM 949 C C . ASN A 1 121 ? -1.535 7.676 13.004 1.00 84.75 121 ASN A C 1
ATOM 951 O O . ASN A 1 121 ? -2.552 7.154 12.548 1.00 84.75 121 ASN A O 1
ATOM 955 N N . LEU A 1 122 ? -0.441 7.836 12.252 1.00 86.56 122 LEU A N 1
ATOM 956 C CA . LEU A 1 122 ? -0.359 7.407 10.862 1.00 86.56 122 LEU A CA 1
ATOM 957 C C . LEU A 1 122 ? 0.316 6.040 10.753 1.00 86.56 122 LEU A C 1
ATOM 959 O O . LEU A 1 122 ? 1.510 5.902 11.006 1.00 86.56 122 LEU A O 1
ATOM 963 N N . ARG A 1 123 ? -0.429 5.038 10.289 1.00 87.06 123 ARG A N 1
ATOM 964 C CA . ARG A 1 123 ? 0.104 3.706 9.988 1.00 87.06 123 ARG A CA 1
ATOM 965 C C . ARG A 1 123 ? 0.325 3.542 8.491 1.00 87.06 123 ARG A C 1
ATOM 967 O O . ARG A 1 123 ? -0.607 3.655 7.702 1.00 87.06 123 ARG A O 1
ATOM 974 N N . PHE A 1 124 ? 1.559 3.245 8.096 1.00 86.81 124 PHE A N 1
ATOM 975 C CA . PHE A 1 124 ? 1.935 2.999 6.706 1.00 86.81 124 PHE A CA 1
ATOM 976 C C . PHE A 1 124 ? 2.474 1.582 6.545 1.00 86.81 124 PHE A C 1
ATOM 978 O O . PHE A 1 124 ? 3.433 1.202 7.208 1.00 86.81 124 PHE A O 1
ATOM 985 N N . GLY A 1 125 ? 1.919 0.793 5.633 1.00 84.44 125 GLY A N 1
ATOM 986 C CA . GLY A 1 125 ? 2.396 -0.567 5.425 1.00 84.44 125 GLY A CA 1
ATOM 987 C C . GLY A 1 125 ? 1.796 -1.244 4.213 1.00 84.44 125 GLY A C 1
ATOM 988 O O . GLY A 1 125 ? 0.971 -0.673 3.504 1.00 84.44 125 GLY A O 1
ATOM 989 N N . ASN A 1 126 ? 2.234 -2.476 3.985 1.00 78.12 126 ASN A N 1
ATOM 990 C CA . ASN A 1 126 ? 1.713 -3.334 2.931 1.00 78.12 126 ASN A CA 1
ATOM 991 C C . ASN A 1 126 ? 0.858 -4.437 3.556 1.00 78.12 126 ASN A C 1
ATOM 993 O O . ASN A 1 126 ? 1.301 -5.096 4.500 1.00 78.12 126 ASN A O 1
ATOM 997 N N . ASN A 1 127 ? -0.339 -4.642 3.005 1.00 73.00 127 ASN A N 1
ATOM 998 C CA . ASN A 1 127 ? -1.334 -5.581 3.513 1.00 73.00 127 ASN A CA 1
ATOM 999 C C . ASN A 1 127 ? -1.745 -5.271 4.967 1.00 73.00 127 ASN A C 1
ATOM 1001 O O . ASN A 1 127 ? -1.780 -6.154 5.825 1.00 73.00 127 ASN A O 1
ATOM 1005 N N . LEU A 1 128 ? -2.026 -3.989 5.241 1.00 71.44 128 LEU A N 1
ATOM 1006 C CA . LEU A 1 128 ? -2.456 -3.486 6.557 1.00 71.44 128 LEU A CA 1
ATOM 1007 C C . LEU A 1 128 ? -3.788 -4.080 7.035 1.00 71.44 128 LEU A C 1
ATOM 1009 O O . LEU A 1 128 ? -4.124 -3.978 8.212 1.00 71.44 128 LEU A O 1
ATOM 1013 N N . GLU A 1 129 ? -4.541 -4.695 6.133 1.00 70.62 129 GLU A N 1
ATOM 1014 C CA . GLU A 1 129 ? -5.834 -5.307 6.420 1.00 70.62 129 GLU A CA 1
ATOM 1015 C C . GLU A 1 129 ? -5.704 -6.703 7.027 1.00 70.62 129 GLU A C 1
ATOM 1017 O O . GLU A 1 129 ? -6.702 -7.246 7.497 1.00 70.62 129 GLU A O 1
ATOM 1022 N N . CYS A 1 130 ? -4.489 -7.266 7.061 1.00 73.69 130 CYS A N 1
ATOM 1023 C CA . CYS A 1 130 ? -4.204 -8.527 7.726 1.00 73.69 130 CYS A CA 1
ATOM 1024 C C . CYS A 1 130 ? -3.846 -8.305 9.203 1.00 73.69 130 CYS A C 1
ATOM 1026 O O . CYS A 1 130 ? -2.857 -7.646 9.530 1.00 73.69 130 CYS A O 1
ATOM 1028 N N . ARG A 1 131 ? -4.629 -8.893 10.106 1.00 76.94 131 ARG A N 1
ATOM 1029 C CA . ARG A 1 131 ? -4.422 -8.860 11.555 1.00 76.94 131 ARG A CA 1
ATOM 1030 C C . ARG A 1 131 ? -4.406 -10.268 12.137 1.00 76.94 131 ARG A C 1
ATOM 1032 O O . ARG A 1 131 ? -5.179 -11.127 11.722 1.00 76.94 131 ARG A O 1
ATOM 1039 N N . ALA A 1 132 ? -3.547 -10.472 13.130 1.00 83.00 132 ALA A N 1
ATOM 1040 C CA . ALA A 1 132 ? -3.493 -11.686 13.932 1.00 83.00 132 ALA A CA 1
ATOM 1041 C C . ALA A 1 132 ? -3.903 -11.350 15.369 1.00 83.00 132 ALA A C 1
ATOM 1043 O O . ALA A 1 132 ? -3.341 -10.429 15.961 1.00 83.00 132 ALA A O 1
ATOM 1044 N N . TYR A 1 133 ? -4.874 -12.064 15.931 1.00 86.56 133 TYR A N 1
ATOM 1045 C CA . TYR A 1 133 ? -5.303 -11.861 17.317 1.00 86.56 133 TYR A CA 1
ATOM 1046 C C . TYR A 1 133 ? -5.743 -13.172 17.971 1.00 86.56 133 TYR A C 1
ATOM 1048 O O . TYR A 1 133 ? -5.969 -14.173 17.295 1.00 86.56 133 TYR A O 1
ATOM 1056 N N . GLN A 1 134 ? -5.837 -13.175 19.299 1.00 89.94 134 GLN A N 1
ATOM 1057 C CA . GLN A 1 134 ? -6.292 -14.330 20.074 1.00 89.94 134 GLN A CA 1
ATOM 1058 C C . GLN A 1 134 ? -7.775 -14.196 20.400 1.00 89.94 134 GLN A C 1
ATOM 1060 O O . GLN A 1 134 ? -8.240 -13.116 20.765 1.00 89.94 134 GLN A O 1
ATOM 1065 N N . THR A 1 135 ? -8.518 -15.291 20.297 1.00 90.56 135 THR A N 1
ATOM 1066 C CA . THR A 1 135 ? -9.903 -15.366 20.775 1.00 90.56 135 THR A CA 1
ATOM 1067 C C . THR A 1 135 ? -10.267 -16.815 21.099 1.00 90.56 135 THR A C 1
ATOM 1069 O O . THR A 1 135 ? -9.403 -17.693 21.083 1.00 90.56 135 THR A O 1
ATOM 1072 N N . GLU A 1 136 ? -11.534 -17.072 21.402 1.00 89.38 136 GLU A N 1
ATOM 1073 C CA . GLU A 1 136 ? -12.070 -18.417 21.566 1.00 89.38 136 GLU A CA 1
ATOM 1074 C C . GLU A 1 136 ? -13.039 -18.743 20.427 1.00 89.38 136 GLU A C 1
ATOM 1076 O O . GLU A 1 136 ? -13.947 -17.972 20.120 1.00 89.38 136 GLU A O 1
ATOM 1081 N N . TYR A 1 137 ? -12.875 -19.915 19.814 1.00 85.12 137 TYR A N 1
ATOM 1082 C CA . TYR A 1 137 ? -13.813 -20.454 18.833 1.00 85.12 137 TYR A CA 1
ATOM 1083 C C . TYR A 1 137 ? -14.328 -21.802 19.328 1.00 85.12 137 TYR A C 1
ATOM 1085 O O . TYR A 1 137 ? -13.551 -22.722 19.571 1.00 85.12 137 TYR A O 1
ATOM 1093 N N . ARG A 1 138 ? -15.649 -21.917 19.525 1.00 86.69 138 ARG A N 1
ATOM 1094 C CA . ARG A 1 138 ? -16.304 -23.122 20.076 1.00 86.69 138 ARG A CA 1
ATOM 1095 C C . ARG A 1 138 ? -15.645 -23.629 21.377 1.00 86.69 138 ARG A C 1
ATOM 1097 O O . ARG A 1 138 ? -15.458 -24.831 21.544 1.00 86.69 138 ARG A O 1
ATOM 1104 N N . LYS A 1 139 ? -15.315 -22.709 22.297 1.00 87.00 139 LYS A N 1
ATOM 1105 C CA . LYS A 1 139 ? -14.628 -22.969 23.585 1.00 87.00 139 LYS A CA 1
ATOM 1106 C C . LYS A 1 139 ? -13.185 -23.486 23.465 1.00 87.00 139 LYS A C 1
ATOM 1108 O O . LYS A 1 139 ? -12.643 -23.997 24.441 1.00 87.00 139 LYS A O 1
ATOM 1113 N N . LYS A 1 140 ? -12.560 -23.381 22.288 1.00 86.75 140 LYS A N 1
ATOM 1114 C CA . LYS A 1 140 ? -11.133 -23.661 22.098 1.00 86.75 140 LYS A CA 1
ATOM 1115 C C . LYS A 1 140 ? -10.365 -22.347 21.921 1.00 86.75 140 LYS A C 1
ATOM 1117 O O . LYS A 1 140 ? -10.845 -21.485 21.178 1.00 86.75 140 LYS A O 1
ATOM 1122 N N . PRO A 1 141 ? -9.193 -22.180 22.556 1.00 89.56 141 PRO A N 1
ATOM 1123 C CA . PRO A 1 141 ? -8.345 -21.022 22.321 1.00 89.56 141 PRO A CA 1
ATOM 1124 C C . PRO A 1 141 ? -7.789 -21.077 20.897 1.00 89.56 141 PRO A C 1
ATOM 1126 O O . PRO A 1 141 ? -7.310 -22.117 20.439 1.00 89.56 141 PRO A O 1
ATOM 1129 N N . VAL A 1 142 ? -7.856 -19.957 20.186 1.00 90.56 142 VAL A N 1
ATOM 1130 C CA . VAL A 1 142 ? -7.456 -19.878 18.780 1.00 90.56 142 VAL A CA 1
ATOM 1131 C C . VAL A 1 142 ? -6.657 -18.624 18.475 1.00 90.56 142 VAL A C 1
ATOM 1133 O O . VAL A 1 142 ? -6.882 -17.551 19.040 1.00 90.56 142 VAL A O 1
ATOM 1136 N N . TRP A 1 143 ? -5.756 -18.767 17.514 1.00 90.12 143 TRP A N 1
ATOM 1137 C CA . TRP A 1 143 ? -5.201 -17.669 16.746 1.00 90.12 143 TRP A CA 1
ATOM 1138 C C . TRP A 1 143 ? -6.102 -17.399 15.549 1.00 90.12 143 TRP A C 1
ATOM 1140 O O . TRP A 1 143 ? -6.380 -18.299 14.758 1.00 90.12 143 TRP A O 1
ATOM 1150 N N . VAL A 1 144 ? -6.554 -16.159 15.407 1.00 90.44 144 VAL A N 1
ATOM 1151 C CA . VAL A 1 144 ? -7.321 -15.720 14.245 1.00 90.44 144 VAL A CA 1
ATOM 1152 C C . VAL A 1 144 ? -6.430 -14.882 13.360 1.00 90.44 144 VAL A C 1
ATOM 1154 O O . VAL A 1 144 ? -5.940 -13.839 13.788 1.00 90.44 144 VAL A O 1
ATOM 1157 N N . LEU A 1 145 ? -6.245 -15.343 12.126 1.00 89.12 145 LEU A N 1
ATOM 1158 C CA . LEU A 1 145 ? -5.655 -14.568 11.044 1.00 89.12 145 LEU A CA 1
ATOM 1159 C C . LEU A 1 145 ? -6.797 -14.033 10.186 1.00 89.12 145 LEU A C 1
ATOM 1161 O O . LEU A 1 145 ? -7.524 -14.798 9.557 1.00 89.12 145 LEU A O 1
ATOM 1165 N N . GLU A 1 146 ? -6.984 -12.722 10.184 1.00 85.25 146 GLU A N 1
ATOM 1166 C CA . GLU A 1 146 ? -8.055 -12.057 9.451 1.00 85.25 146 GLU A CA 1
ATOM 1167 C C . GLU A 1 146 ? -7.465 -11.075 8.447 1.00 85.25 146 GLU A C 1
ATOM 1169 O O . GLU A 1 146 ? -6.734 -10.185 8.859 1.00 85.25 146 GLU A O 1
ATOM 1174 N N . ASN A 1 147 ? -7.819 -11.192 7.167 1.00 82.19 147 ASN A N 1
ATOM 1175 C CA . ASN A 1 147 ? -7.570 -10.167 6.144 1.00 82.19 147 ASN A CA 1
ATOM 1176 C C . ASN A 1 147 ? -8.901 -9.591 5.624 1.00 82.19 147 ASN A C 1
ATOM 1178 O O . ASN A 1 147 ? -9.932 -9.817 6.253 1.00 82.19 147 ASN A O 1
ATOM 1182 N N . GLU A 1 148 ? -8.918 -8.843 4.516 1.00 76.31 148 GLU A N 1
ATOM 1183 C CA . GLU A 1 148 ? -10.160 -8.304 3.931 1.00 76.31 148 GLU A CA 1
ATOM 1184 C C . GLU A 1 148 ? -11.172 -9.406 3.573 1.00 76.31 148 GLU A C 1
ATOM 1186 O O . GLU A 1 148 ? -12.338 -9.307 3.947 1.00 76.31 148 GLU A O 1
ATOM 1191 N N . HIS A 1 149 ? -10.699 -10.503 2.979 1.00 79.75 149 HIS A N 1
ATOM 1192 C CA . HIS A 1 149 ? -11.533 -11.541 2.362 1.00 79.75 149 HIS A CA 1
ATOM 1193 C C . HIS A 1 149 ? -11.823 -12.754 3.260 1.00 79.75 149 HIS A C 1
ATOM 1195 O O . HIS A 1 149 ? -12.812 -13.456 3.071 1.00 79.75 149 HIS A O 1
ATOM 1201 N N . LEU A 1 150 ? -10.965 -13.040 4.240 1.00 87.88 150 LEU A N 1
ATOM 1202 C CA . LEU A 1 150 ? -10.928 -14.305 4.977 1.00 87.88 150 LEU A CA 1
ATOM 1203 C C . LEU A 1 150 ? -10.680 -14.087 6.477 1.00 87.88 150 LEU A C 1
ATOM 1205 O O . LEU A 1 150 ? -9.962 -13.176 6.897 1.00 87.88 150 LEU A O 1
ATOM 1209 N N . LYS A 1 151 ? -11.243 -14.979 7.293 1.00 87.75 151 LYS A N 1
ATOM 1210 C CA . LYS A 1 151 ? -10.875 -15.220 8.697 1.00 87.75 151 LYS A CA 1
ATOM 1211 C C . LYS A 1 151 ? -10.510 -16.686 8.860 1.00 87.75 151 LYS A C 1
ATOM 1213 O O . LYS A 1 151 ? -11.338 -17.554 8.608 1.00 87.75 151 LYS A O 1
ATOM 1218 N N . VAL A 1 152 ? -9.297 -16.957 9.312 1.00 90.19 152 VAL A N 1
ATOM 1219 C CA . VAL A 1 152 ? -8.766 -18.306 9.520 1.00 90.19 152 VAL A CA 1
ATOM 1220 C C . VAL A 1 152 ? -8.584 -18.526 11.015 1.00 90.19 152 VAL A C 1
ATOM 1222 O O . VAL A 1 152 ? -7.913 -17.733 11.673 1.00 90.19 152 VAL A O 1
ATOM 1225 N N . PHE A 1 153 ? -9.180 -19.592 11.546 1.00 89.69 153 PHE A N 1
ATOM 1226 C CA . PHE A 1 153 ? -9.139 -19.959 12.960 1.00 89.69 153 PHE A CA 1
ATOM 1227 C C . PHE A 1 153 ? -8.191 -21.139 13.158 1.00 89.69 153 PHE A C 1
ATOM 1229 O O . PHE A 1 153 ? -8.479 -22.258 12.733 1.00 89.69 153 PHE A O 1
ATOM 1236 N N . ILE A 1 154 ? -7.071 -20.885 13.824 1.00 90.06 154 ILE A N 1
ATOM 1237 C CA . ILE A 1 154 ? -6.013 -21.860 14.075 1.00 90.06 154 ILE A CA 1
ATOM 1238 C C . ILE A 1 154 ? -6.019 -22.213 15.560 1.00 90.06 154 ILE A C 1
ATOM 1240 O O . ILE A 1 154 ? -5.969 -21.318 16.402 1.00 90.06 154 ILE A O 1
ATOM 1244 N N . LEU A 1 155 ? -6.077 -23.501 15.894 1.00 88.81 155 LEU A N 1
ATOM 1245 C CA . LEU A 1 155 ? -6.012 -23.979 17.270 1.00 88.81 155 LEU A CA 1
ATOM 1246 C C . LEU A 1 155 ? -4.709 -23.516 17.929 1.00 88.81 155 LEU A C 1
ATOM 1248 O O . LEU A 1 155 ? -3.617 -23.672 17.382 1.00 88.81 155 LEU A O 1
ATOM 1252 N N . ARG A 1 156 ? -4.827 -22.945 19.127 1.00 86.38 156 ARG A N 1
ATOM 1253 C CA . ARG A 1 156 ? -3.680 -22.638 19.972 1.00 86.38 156 ARG A CA 1
ATOM 1254 C C . ARG A 1 156 ? -3.467 -23.797 20.942 1.00 86.38 156 ARG A C 1
ATOM 1256 O O . ARG A 1 156 ? -4.281 -23.999 21.836 1.00 86.38 156 ARG A O 1
ATOM 1263 N N . THR A 1 157 ? -2.355 -24.498 20.775 1.00 83.00 157 THR A N 1
ATOM 1264 C CA . THR A 1 157 ? -1.972 -25.661 21.587 1.00 83.00 157 THR A CA 1
ATOM 1265 C C . THR A 1 157 ? -0.668 -25.356 22.321 1.00 83.00 157 THR A C 1
ATOM 1267 O O . THR A 1 157 ? 0.257 -24.805 21.720 1.00 83.00 157 THR A O 1
ATOM 1270 N N . GLY A 1 158 ? -0.601 -25.684 23.612 1.00 72.19 158 GLY A N 1
ATOM 1271 C CA . GLY A 1 158 ? 0.551 -25.396 24.471 1.00 72.19 158 GLY A CA 1
ATOM 1272 C C . GLY A 1 158 ? 0.796 -23.913 24.818 1.00 72.19 158 GLY A C 1
ATOM 1273 O O . GLY A 1 158 ? 0.197 -22.976 24.278 1.00 72.19 158 GLY A O 1
ATOM 1274 N N . ASN A 1 159 ? 1.706 -23.697 25.769 1.00 75.12 159 ASN A N 1
ATOM 1275 C CA . ASN A 1 159 ? 2.242 -22.396 26.174 1.00 75.12 159 ASN A CA 1
ATOM 1276 C C . ASN A 1 159 ? 3.744 -22.507 26.520 1.00 75.12 159 ASN A C 1
ATOM 1278 O O . ASN A 1 159 ? 4.308 -23.598 26.503 1.00 75.12 159 ASN A O 1
ATOM 1282 N N . GLU A 1 160 ? 4.404 -21.387 26.833 1.00 73.75 160 GLU A N 1
ATOM 1283 C CA . GLU A 1 160 ? 5.851 -21.353 27.129 1.00 73.75 160 GLU A CA 1
ATOM 1284 C C . GLU A 1 160 ? 6.2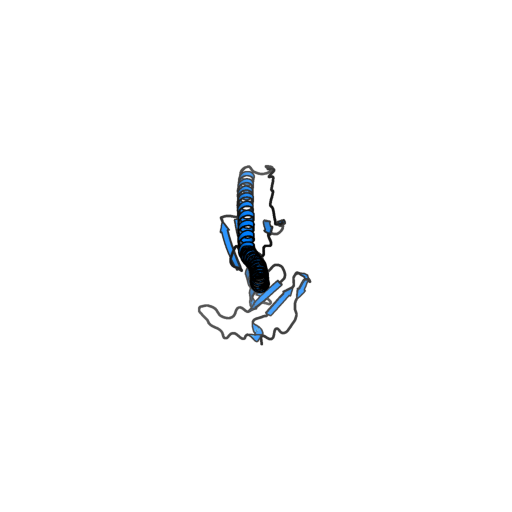69 -22.253 28.308 1.00 73.75 160 GLU A C 1
ATOM 1286 O O . GLU A 1 160 ? 7.422 -22.665 28.385 1.00 73.75 160 GLU A O 1
ATOM 1291 N N . SER A 1 161 ? 5.342 -22.582 29.213 1.00 78.69 161 SER A N 1
ATOM 1292 C CA . SER A 1 161 ? 5.585 -23.421 30.394 1.00 78.69 161 SER A CA 1
ATOM 1293 C C . SER A 1 161 ? 5.103 -24.870 30.236 1.00 78.69 161 SER A C 1
ATOM 1295 O O . SER A 1 161 ? 5.522 -25.732 31.000 1.00 78.69 161 SER A O 1
ATOM 1297 N N . HIS A 1 162 ? 4.240 -25.148 29.258 1.00 78.69 162 HIS A N 1
ATOM 1298 C CA . HIS A 1 162 ? 3.659 -26.458 28.977 1.00 78.69 162 HIS A CA 1
ATOM 1299 C C . HIS A 1 162 ? 3.554 -26.657 27.466 1.00 78.69 162 HIS A C 1
ATOM 1301 O O . HIS A 1 162 ? 2.613 -26.191 26.819 1.00 78.69 162 HIS A O 1
ATOM 1307 N N . GLN A 1 163 ? 4.535 -27.358 26.902 1.00 74.88 163 GLN A N 1
ATOM 1308 C CA . GLN A 1 163 ? 4.491 -27.786 25.510 1.00 74.88 163 GLN A CA 1
ATOM 1309 C C . GLN A 1 163 ? 3.550 -28.984 25.370 1.00 74.88 163 GLN A C 1
ATOM 1311 O O . GLN A 1 163 ? 3.653 -29.963 26.105 1.00 74.88 163 GLN A O 1
ATOM 1316 N N . GLU A 1 164 ? 2.645 -28.905 24.404 1.00 80.44 164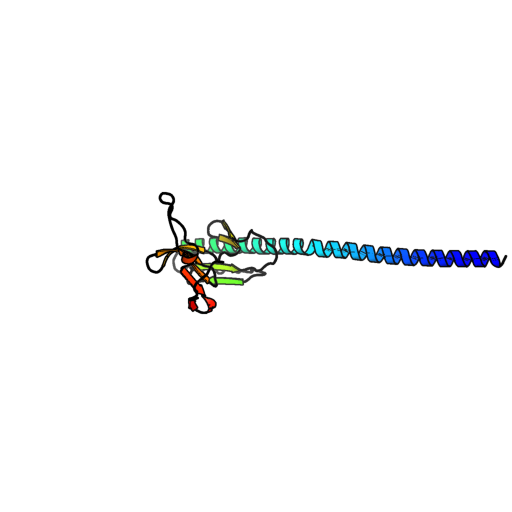 GLU A N 1
ATOM 1317 C CA . GLU A 1 164 ? 1.697 -29.962 24.061 1.00 80.44 164 GLU A CA 1
ATOM 1318 C C . GLU A 1 164 ? 1.989 -30.443 22.634 1.00 80.44 164 GLU A C 1
ATOM 1320 O O . GLU A 1 164 ? 2.450 -29.672 21.788 1.00 80.44 164 GLU A O 1
ATOM 1325 N N . SER A 1 165 ? 1.735 -31.723 22.348 1.00 77.50 165 SER A N 1
ATOM 1326 C CA . SER A 1 165 ? 1.911 -32.268 21.000 1.00 77.50 165 SER A CA 1
ATOM 1327 C C . SER A 1 165 ? 0.908 -31.638 20.033 1.00 77.50 165 SER A C 1
ATOM 1329 O O . SER A 1 165 ? -0.298 -31.672 20.279 1.00 77.50 165 SER A O 1
ATOM 1331 N N . ILE A 1 166 ? 1.396 -31.106 18.913 1.00 77.44 166 ILE A N 1
ATOM 1332 C CA . ILE A 1 166 ? 0.552 -30.490 17.886 1.00 77.44 166 ILE A CA 1
ATOM 1333 C C . ILE A 1 166 ? 0.122 -31.562 16.881 1.00 77.44 166 ILE A C 1
ATOM 1335 O O . ILE A 1 166 ? 0.960 -32.134 16.188 1.00 77.44 166 ILE A O 1
ATOM 1339 N N . ASN A 1 167 ? -1.188 -31.796 16.772 1.00 79.31 167 ASN A N 1
ATOM 1340 C CA . ASN A 1 167 ? -1.774 -32.552 15.669 1.00 79.31 167 ASN A CA 1
ATOM 1341 C C . ASN A 1 167 ? -2.115 -31.584 14.524 1.00 79.31 167 ASN A C 1
ATOM 1343 O O . ASN A 1 167 ? -3.009 -30.747 14.659 1.00 79.31 167 ASN A O 1
ATOM 1347 N N . THR A 1 168 ? -1.400 -31.679 13.401 1.00 77.88 168 THR A N 1
ATOM 1348 C CA . THR A 1 168 ? -1.572 -30.782 12.245 1.00 77.88 168 THR A CA 1
ATOM 1349 C C . THR A 1 168 ? -2.943 -30.919 11.588 1.00 77.88 168 THR A C 1
ATOM 1351 O O . THR A 1 168 ? -3.467 -29.923 11.092 1.00 77.88 168 THR A O 1
ATOM 1354 N N . SER A 1 169 ? -3.565 -32.098 11.653 1.00 78.62 169 SER A N 1
ATOM 1355 C CA . SER A 1 169 ? -4.902 -32.349 11.098 1.00 78.62 169 SER A CA 1
ATOM 1356 C C . SER A 1 169 ? -6.024 -31.645 11.869 1.00 78.62 169 SER A C 1
ATOM 1358 O O . SER A 1 169 ? -7.110 -31.445 11.338 1.00 78.62 169 SER A O 1
ATOM 1360 N N . GLU A 1 170 ? -5.773 -31.251 13.120 1.00 79.81 170 GLU A N 1
ATOM 1361 C CA . GLU A 1 170 ? -6.739 -30.548 13.979 1.00 79.81 170 GLU A CA 1
ATOM 1362 C C . GLU A 1 170 ? -6.394 -29.064 14.165 1.00 79.81 170 GLU A C 1
ATOM 1364 O O . GLU A 1 170 ? -7.080 -28.337 14.889 1.00 79.81 170 GLU A O 1
ATOM 1369 N N . LEU A 1 171 ? -5.314 -28.610 13.524 1.00 83.88 171 LEU A N 1
ATOM 1370 C CA . LEU A 1 171 ? -4.773 -27.272 13.704 1.00 83.88 171 LEU A CA 1
ATOM 1371 C C . LEU A 1 171 ? -5.673 -26.207 13.068 1.00 83.88 171 LEU A C 1
ATOM 1373 O O . LEU A 1 171 ? -5.876 -25.148 13.656 1.00 83.88 171 LEU A O 1
ATOM 1377 N N . LEU A 1 172 ? -6.224 -26.475 11.884 1.00 86.75 172 LEU A N 1
ATOM 1378 C CA . LEU A 1 172 ? -7.130 -25.558 11.197 1.00 86.75 172 LEU A CA 1
ATOM 1379 C C . LEU A 1 172 ? -8.584 -25.897 11.547 1.00 86.75 172 LEU A C 1
ATOM 1381 O O . LEU A 1 172 ? -9.126 -26.896 11.086 1.00 86.75 172 LEU A O 1
ATOM 1385 N N . LEU A 1 173 ? -9.222 -25.058 12.365 1.00 86.44 173 LEU A N 1
ATOM 1386 C CA . LEU A 1 173 ? -10.568 -25.331 12.878 1.00 86.44 173 LEU A CA 1
ATOM 1387 C C . LEU A 1 173 ? -11.676 -24.828 11.958 1.00 86.44 173 LEU A C 1
ATOM 1389 O O . LEU A 1 173 ? -12.726 -25.458 11.860 1.00 86.44 173 LEU A O 1
ATOM 1393 N N . ALA A 1 174 ? -11.480 -23.659 11.353 1.00 87.31 174 ALA A N 1
ATOM 1394 C CA . ALA A 1 174 ? -12.468 -23.052 10.478 1.00 87.31 174 ALA A CA 1
ATOM 1395 C C . ALA A 1 174 ? -11.837 -21.977 9.595 1.00 87.31 174 ALA A C 1
ATOM 1397 O O . ALA A 1 174 ? -10.916 -21.268 10.011 1.00 87.31 174 ALA A O 1
ATOM 1398 N N . VAL A 1 175 ? -12.404 -21.807 8.405 1.00 89.44 175 VAL A N 1
ATOM 1399 C CA . VAL A 1 175 ? -12.155 -20.649 7.550 1.00 89.44 175 VAL A CA 1
ATOM 1400 C C . VAL A 1 175 ? -13.499 -20.019 7.221 1.00 89.44 175 VAL A C 1
ATOM 1402 O O . VAL A 1 175 ? -14.436 -20.709 6.832 1.00 89.44 175 VAL A O 1
ATOM 1405 N N . TYR A 1 176 ? -13.602 -18.712 7.404 1.00 89.31 176 TYR A N 1
ATOM 1406 C CA . TYR A 1 176 ? -14.774 -17.930 7.041 1.00 89.31 176 TYR A CA 1
ATOM 1407 C C . TYR A 1 176 ? -14.411 -16.977 5.911 1.00 89.31 176 TYR A C 1
ATOM 1409 O O . TYR A 1 176 ? -13.465 -16.194 6.038 1.00 89.31 176 TYR A O 1
ATOM 1417 N N . GLN A 1 177 ? -15.157 -17.062 4.815 1.00 88.38 177 GLN A N 1
ATOM 1418 C CA . GLN A 1 177 ? -14.987 -16.248 3.625 1.00 88.38 177 GLN A CA 1
ATOM 1419 C C . GLN A 1 177 ? -15.984 -15.097 3.648 1.00 88.38 177 GLN A C 1
ATOM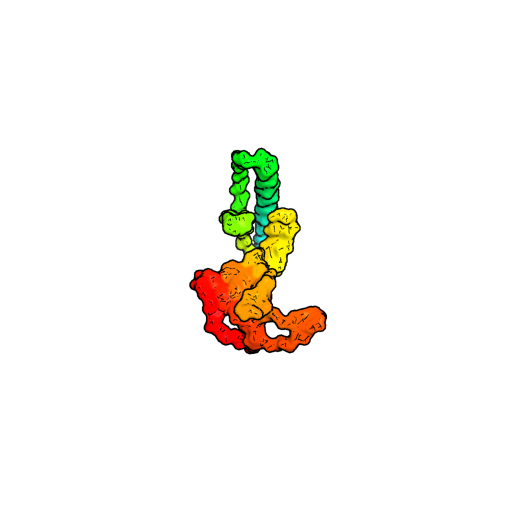 1421 O O . GLN A 1 177 ? -17.188 -15.290 3.516 1.00 88.38 177 GLN A O 1
ATOM 1426 N N . LYS A 1 178 ? -15.462 -13.883 3.829 1.00 84.00 178 LYS A N 1
ATOM 1427 C CA . LYS A 1 178 ? -16.266 -12.670 4.005 1.00 84.00 178 LYS A CA 1
ATOM 1428 C C . LYS A 1 178 ? -16.939 -12.222 2.717 1.00 84.00 178 LYS A C 1
ATOM 1430 O O . LYS A 1 178 ? -18.038 -11.693 2.785 1.00 84.00 178 LYS A O 1
ATOM 1435 N N . ASP A 1 179 ? -16.301 -12.461 1.571 1.00 79.44 179 ASP A N 1
ATOM 1436 C CA . ASP A 1 179 ? -16.837 -12.051 0.265 1.00 79.44 179 ASP A CA 1
ATOM 1437 C C . ASP A 1 179 ? -18.161 -12.751 -0.066 1.00 79.44 179 ASP A C 1
ATOM 1439 O O . ASP A 1 179 ? -19.013 -12.183 -0.743 1.00 79.44 179 ASP A O 1
ATOM 1443 N N . LEU A 1 180 ? -18.318 -13.990 0.408 1.00 86.50 180 LEU A N 1
ATOM 1444 C CA . LEU A 1 180 ? -19.500 -14.824 0.182 1.00 86.50 180 LEU A CA 1
ATOM 1445 C C . LEU A 1 180 ? -20.391 -14.941 1.426 1.00 86.50 180 LEU A C 1
ATOM 1447 O O . LEU A 1 180 ? -21.460 -15.526 1.338 1.00 86.50 180 LEU A O 1
ATOM 1451 N N . ASP A 1 181 ? -19.960 -14.388 2.566 1.00 85.31 181 ASP A N 1
ATOM 1452 C CA . ASP A 1 181 ? -20.594 -14.567 3.881 1.00 85.31 181 ASP A CA 1
ATOM 1453 C C . ASP A 1 181 ? -20.780 -16.049 4.279 1.00 85.31 181 ASP A C 1
ATOM 1455 O O . ASP A 1 181 ? -21.779 -16.454 4.871 1.00 85.31 181 ASP A O 1
ATOM 1459 N N . GLU A 1 182 ? -19.790 -16.889 3.960 1.00 89.62 182 GLU A N 1
ATOM 1460 C CA . GLU A 1 182 ? -19.884 -18.342 4.123 1.00 89.62 182 GLU A CA 1
ATOM 1461 C C . GLU A 1 182 ? -18.730 -18.929 4.941 1.00 89.62 182 GLU A C 1
ATOM 1463 O O . GLU A 1 182 ? -17.569 -18.518 4.856 1.00 89.62 182 GLU A O 1
ATOM 1468 N N . TRP A 1 183 ? -19.049 -19.949 5.740 1.00 86.19 183 TRP A N 1
ATOM 1469 C CA . TRP A 1 183 ? -18.048 -20.792 6.388 1.00 86.19 183 TRP A CA 1
ATOM 1470 C C . TRP A 1 183 ? -17.628 -21.900 5.430 1.00 86.19 183 TRP A C 1
ATOM 1472 O O . TRP A 1 183 ? -18.456 -22.698 4.991 1.00 86.19 183 TRP A O 1
ATOM 1482 N N . LEU A 1 184 ? -16.329 -21.989 5.154 1.00 84.19 184 LEU A N 1
ATOM 1483 C CA . LEU A 1 184 ? -15.762 -23.089 4.389 1.00 84.19 184 LEU A CA 1
ATOM 1484 C C . LEU A 1 184 ? -15.752 -24.333 5.284 1.00 84.19 184 LEU A C 1
ATOM 1486 O O . LEU A 1 184 ? -14.851 -24.541 6.098 1.00 84.19 184 LEU A O 1
ATOM 1490 N N . ASN A 1 185 ? -16.800 -25.142 5.158 1.00 62.44 185 ASN A N 1
ATOM 1491 C CA . ASN A 1 185 ? -16.927 -26.421 5.842 1.00 62.44 185 ASN A CA 1
ATOM 1492 C C . ASN A 1 185 ? -16.209 -27.496 5.018 1.00 62.44 185 ASN A C 1
ATOM 1494 O O . ASN A 1 185 ? -16.814 -28.148 4.172 1.00 62.44 185 ASN A O 1
ATOM 1498 N N . GLY A 1 186 ? -14.914 -27.674 5.258 1.00 56.41 186 GLY A N 1
ATOM 1499 C CA . GLY A 1 186 ? -14.134 -28.776 4.703 1.00 56.41 186 GLY A CA 1
ATOM 1500 C C . GLY A 1 186 ? -13.214 -29.353 5.767 1.00 56.41 186 GLY A C 1
ATOM 1501 O O . GLY A 1 186 ? -12.661 -28.613 6.575 1.00 56.41 186 GLY A O 1
ATOM 1502 N N . SER A 1 187 ? -13.053 -30.674 5.792 1.00 52.47 187 SER A N 1
ATOM 1503 C CA . SER A 1 187 ? -11.907 -31.302 6.446 1.00 52.47 187 SER A CA 1
ATOM 1504 C C . SER A 1 187 ? -10.648 -30.777 5.760 1.00 52.47 187 SER A C 1
ATOM 1506 O O . SER A 1 187 ? -10.363 -31.131 4.617 1.00 52.47 187 SER A O 1
ATOM 1508 N N . PHE A 1 188 ? -9.939 -29.867 6.421 1.00 56.53 188 PHE A N 1
ATOM 1509 C CA . PHE A 1 188 ? -8.697 -29.318 5.902 1.00 56.53 188 PHE A CA 1
ATOM 1510 C C . PHE A 1 188 ? -7.583 -30.339 6.141 1.00 56.53 188 PHE A C 1
ATOM 1512 O O . PHE A 1 188 ? -6.870 -30.280 7.140 1.00 56.53 188 PHE A O 1
ATOM 1519 N N . GLU A 1 189 ? -7.473 -31.321 5.248 1.00 48.72 189 GLU A N 1
ATOM 1520 C CA . GLU A 1 189 ? -6.333 -32.233 5.239 1.00 48.72 189 GLU A CA 1
ATOM 1521 C C . GLU A 1 189 ? -5.091 -31.458 4.790 1.00 48.72 189 GLU A C 1
ATOM 1523 O O . GLU A 1 189 ? -4.985 -31.004 3.649 1.00 48.72 189 GLU A O 1
ATOM 1528 N N . VAL A 1 190 ? -4.162 -31.262 5.723 1.00 47.00 190 VAL A N 1
ATOM 1529 C CA . VAL A 1 190 ? -2.822 -30.761 5.425 1.00 47.00 190 VAL A CA 1
ATOM 1530 C C . VAL A 1 190 ? -2.020 -31.958 4.909 1.00 47.00 190 VAL A C 1
ATOM 1532 O O . VAL A 1 190 ? -1.691 -32.843 5.698 1.00 47.00 190 VAL A O 1
ATOM 1535 N N . MET A 1 191 ? -1.784 -32.017 3.594 1.00 37.22 191 MET A N 1
ATOM 1536 C CA . MET A 1 191 ? -0.857 -32.979 2.973 1.00 37.22 191 MET A CA 1
ATOM 1537 C C . MET A 1 191 ? 0.593 -32.688 3.362 1.00 37.22 191 MET A C 1
ATOM 1539 O O . MET A 1 191 ? 0.954 -31.488 3.419 1.00 37.22 191 MET A O 1
#

pLDDT: mean 83.75, std 9.41, range [37.22, 96.62]

Secondary structure (DSSP, 8-state):
-HHHHHHHHHHHHHHHHHHHHHHHHHHHHHHHHHHHHHHHHHHHHHHHHHHHHHHHHHHHHHHHHHHHHHHHHH-TT----------SSEEEEETTTTEEEEE---SS--S-TT-EEEETTEEEESSTT-EEEEEEETTEEEEEEE-SSEEEEEE---BTTB-----GGGTEEEEEETTTTEEE-------